Protein AF-A0A193FU73-F1 (afdb_monomer)

pLDDT: mean 73.77, std 26.65, range [26.25, 98.5]

InterPro domains:
  IPR000573 Aconitase A/isopropylmalate dehydratase small subunit, swivel domain [PF00694] (25-106)
  IPR004431 3-isopropylmalate dehydratase, small subunit [TIGR00171] (3-115)
  IPR015928 Aconitase/3-isopropylmalate dehydratase, swivel [G3DSA:3.20.19.10] (1-137)
  IPR033940 3-isopropylmalate dehydratase, swivel domain [cd01577] (4-116)
  IPR050075 3-isopropylmalate dehydratase small subunit [PTHR43345] (3-118)

Mean predicted aligned error: 16.35 Å

Nearest PDB structures (foldseek):
  3q3w-assembly1_A  TM=9.422E-01  e=1.759E-12  Campylobacter jejuni subsp. jejuni IA3902
  3h5j-assembly1_A  TM=9.168E-01  e=1.724E-11  Mycobacterium tuberculosis
  3h5e-assembly2_B  TM=9.475E-01  e=2.863E-11  Mycobacterium tuberculosis
  2hcu-assembly1_A  TM=9.161E-01  e=1.519E-11  Streptococcus mutans
  2pkp-assembly1_A  TM=8.277E-01  e=2.582E-09  Methanocaldococcus jannaschii DSM 2661

Sequence (289 aa):
MAVMPMADINTDAIIPSVWLRTATADMGKGLFGGYRYDADGRERPDFVLNREPYRHARILLADENFGCGSSREAAVWALAQFGIGCVLAPSFADIFYENAFRNGLVAAIIDRRAYQALRDAARERERGLAASGPVTTPAQAGVPQADGRQSTRRQSDDRQSDNRQSNDRNSNDRNSNDRNVNVRNVNDRQSDRPPAAGSPTGSPASNPACAHSAAPVCRVDLASATVTGPDGAVHPFSIPASRAQALMRGDDEIAMTLSHLPAIEAHYERLRTGSAWLYPAALQRSSAP

Solvent-accessible surface area (backbone atoms only — not comparable to full-atom values): 17983 Å² total; per-residue (Å²): 74,32,74,45,93,49,60,63,40,23,24,54,55,38,33,38,68,80,56,68,76,43,98,83,51,63,41,34,74,30,36,30,33,80,62,37,32,51,96,87,66,48,73,33,72,84,30,59,62,65,27,87,68,33,56,71,29,40,33,38,40,42,25,42,39,32,39,22,80,63,91,50,63,63,32,45,50,10,39,46,61,52,42,32,48,32,40,38,20,58,34,60,23,70,66,41,50,52,42,22,53,60,70,65,30,42,68,36,34,26,53,70,67,49,50,51,52,46,53,51,37,39,53,52,45,54,50,56,55,64,73,62,57,80,84,74,74,80,76,79,86,75,81,89,80,88,82,88,82,89,85,88,81,84,90,83,89,87,85,89,81,90,82,80,88,79,90,87,82,90,80,90,87,80,90,84,78,89,77,93,78,92,78,81,90,82,89,84,83,81,87,88,84,85,84,90,79,82,90,79,94,71,82,88,72,82,75,79,78,84,77,66,85,84,50,40,58,59,48,80,39,65,90,78,32,32,36,31,32,59,78,67,52,76,36,68,38,51,65,60,67,70,55,39,52,32,56,74,73,66,51,40,67,63,53,56,52,58,71,42,44,70,60,51,51,53,48,51,51,53,45,51,73,76,37,50,87,80,58,49,77,90,74,57,77,81,86,72,134

Foldseek 3Di:
DFEDEDEPCELCQQAPCVQVPDPPRQLLLRGSQVQQADPVRHGDDPDRCNDPPNLQDQEYEYEYAHHDDDQDLSSLVNCVSSRHQEYEYQYYDPSVCVSCLQVLRHDWHFHPVVSVVQVVLQVVLLVVLVVCPDPPDPPDDDDDDDDDDDDDDDDDDDDDDDDDDDDDDDDDDDDDDDDDDDDDDDDDDDDDDDDDDDDDDDDDDDDDPPCPVRGFDKDQDLVQQWIQHSVRDIGHTDDPNVSSVCSVVVPHPVNVVVVCVVVVVVVVVVCCVVPVVVPPPVPDDPPDD

Radius of gyration: 29.59 Å; Cα contacts (8 Å, |Δi|>4): 336; chains: 1; bounding box: 71×62×103 Å

Organism: NCBI:txid463025

Structure (mmCIF, N/CA/C/O backbone):
data_AF-A0A193FU73-F1
#
_entry.id   AF-A0A193FU73-F1
#
loop_
_atom_site.group_PDB
_atom_site.id
_atom_site.type_symbol
_atom_site.label_atom_id
_atom_site.label_alt_id
_atom_site.label_comp_id
_atom_site.label_asym_id
_atom_site.label_entity_id
_atom_site.label_seq_id
_atom_site.pdbx_PDB_ins_code
_atom_site.Cartn_x
_atom_site.Cartn_y
_atom_site.Cartn_z
_atom_site.occupancy
_atom_site.B_iso_or_equiv
_atom_site.auth_seq_id
_atom_site.auth_comp_id
_atom_site.auth_asym_id
_atom_site.auth_atom_id
_atom_site.pdbx_PDB_model_num
ATOM 1 N N . MET A 1 1 ? -0.794 -7.549 -11.028 1.00 91.50 1 MET A N 1
ATOM 2 C CA . MET A 1 1 ? 0.023 -7.146 -9.860 1.00 91.50 1 MET A CA 1
ATOM 3 C C . MET A 1 1 ? 1.344 -6.590 -10.360 1.00 91.50 1 MET A C 1
ATOM 5 O O . MET A 1 1 ? 1.921 -7.207 -11.243 1.00 91.50 1 MET A O 1
ATOM 9 N N . ALA A 1 2 ? 1.793 -5.440 -9.859 1.00 94.12 2 ALA A N 1
ATOM 10 C CA . ALA A 1 2 ? 3.116 -4.890 -10.162 1.00 94.12 2 ALA A CA 1
ATOM 11 C C . ALA A 1 2 ? 4.099 -5.281 -9.053 1.00 94.12 2 ALA A C 1
ATOM 13 O O . ALA A 1 2 ? 3.754 -5.194 -7.877 1.00 94.12 2 ALA A O 1
ATOM 14 N N . VAL A 1 3 ? 5.303 -5.719 -9.420 1.00 95.06 3 VAL A N 1
ATOM 15 C CA . VAL A 1 3 ? 6.339 -6.133 -8.464 1.00 95.06 3 VAL A CA 1
ATOM 16 C C . VAL A 1 3 ? 7.354 -5.012 -8.300 1.00 95.06 3 VAL A C 1
ATOM 18 O O . VAL A 1 3 ? 7.948 -4.569 -9.281 1.00 95.06 3 VAL A O 1
ATOM 21 N N . MET A 1 4 ? 7.582 -4.589 -7.061 1.00 94.12 4 MET A N 1
ATOM 22 C CA . MET A 1 4 ? 8.559 -3.571 -6.696 1.00 94.12 4 MET A CA 1
ATOM 23 C C . MET A 1 4 ? 9.495 -4.125 -5.608 1.00 94.12 4 MET A C 1
ATOM 25 O O . MET A 1 4 ? 9.251 -3.924 -4.420 1.00 94.12 4 MET A O 1
ATOM 29 N N . PRO A 1 5 ? 10.560 -4.852 -5.996 1.00 93.50 5 PRO A N 1
ATOM 30 C CA . PRO A 1 5 ? 11.403 -5.618 -5.080 1.00 93.50 5 PRO A CA 1
ATOM 31 C C . PRO A 1 5 ? 12.476 -4.728 -4.433 1.00 93.50 5 PRO A C 1
ATOM 33 O O . PRO A 1 5 ? 13.672 -4.980 -4.568 1.00 93.50 5 PRO A O 1
ATOM 36 N N . MET A 1 6 ? 12.042 -3.641 -3.802 1.00 94.62 6 MET A N 1
ATOM 37 C CA . MET A 1 6 ? 12.888 -2.695 -3.083 1.00 94.62 6 MET A CA 1
ATOM 38 C C . MET A 1 6 ? 12.421 -2.649 -1.631 1.00 94.62 6 MET A C 1
ATOM 40 O O . MET A 1 6 ? 11.246 -2.378 -1.378 1.00 94.62 6 MET A O 1
ATOM 44 N N . ALA A 1 7 ? 13.335 -2.939 -0.707 1.00 96.56 7 ALA A N 1
ATOM 45 C CA . ALA A 1 7 ? 13.103 -2.783 0.724 1.00 96.56 7 ALA A CA 1
ATOM 46 C C . ALA A 1 7 ? 13.260 -1.317 1.138 1.00 96.56 7 ALA A C 1
ATOM 48 O O . ALA A 1 7 ? 13.834 -0.514 0.396 1.00 96.56 7 ALA A O 1
ATOM 49 N N . ASP A 1 8 ? 12.742 -0.985 2.319 1.00 97.69 8 ASP A N 1
ATOM 50 C CA . ASP A 1 8 ? 12.920 0.321 2.961 1.00 97.69 8 ASP A CA 1
ATOM 51 C C . ASP A 1 8 ? 12.438 1.500 2.100 1.00 97.69 8 ASP A C 1
ATOM 53 O O . ASP A 1 8 ? 12.987 2.607 2.128 1.00 97.69 8 ASP A O 1
ATOM 57 N N . ILE A 1 9 ? 11.380 1.273 1.319 1.00 97.50 9 ILE A N 1
ATOM 58 C CA . ILE A 1 9 ? 10.734 2.335 0.555 1.00 97.50 9 ILE A CA 1
ATOM 59 C C . ILE A 1 9 ? 10.034 3.280 1.524 1.00 97.50 9 ILE A C 1
ATOM 61 O O . ILE A 1 9 ? 8.960 2.988 2.047 1.00 97.50 9 ILE A O 1
ATOM 65 N N . ASN A 1 10 ? 10.662 4.428 1.750 1.00 97.00 10 ASN A N 1
ATOM 66 C CA . ASN A 1 10 ? 10.159 5.441 2.660 1.00 97.00 10 ASN A CA 1
ATOM 67 C C . ASN A 1 10 ? 9.050 6.313 2.038 1.00 97.00 10 ASN A C 1
ATOM 69 O O . ASN A 1 10 ? 8.794 6.296 0.832 1.00 97.00 10 ASN A O 1
ATOM 73 N N . THR A 1 11 ? 8.377 7.111 2.863 1.00 96.19 11 THR A N 1
ATOM 74 C CA . THR A 1 11 ? 7.266 7.966 2.421 1.00 96.19 11 THR A CA 1
ATOM 75 C C . THR A 1 11 ? 7.672 9.071 1.440 1.00 96.19 11 THR A C 1
ATOM 77 O O . THR A 1 11 ? 6.856 9.452 0.600 1.00 96.19 11 THR A O 1
ATOM 80 N N . ASP A 1 12 ? 8.919 9.554 1.479 1.00 95.25 12 ASP A N 1
ATOM 81 C CA . ASP A 1 12 ? 9.469 10.484 0.479 1.00 95.25 12 ASP A CA 1
ATOM 82 C C . ASP A 1 12 ? 9.683 9.808 -0.886 1.00 95.25 12 ASP A C 1
ATOM 84 O O . ASP A 1 12 ? 9.453 10.425 -1.925 1.00 95.25 12 ASP A O 1
ATOM 88 N N . ALA A 1 13 ? 10.080 8.534 -0.895 1.00 96.50 13 ALA A N 1
ATOM 89 C CA . ALA A 1 13 ? 10.187 7.718 -2.097 1.00 96.50 13 ALA A CA 1
ATOM 90 C C . ALA A 1 13 ? 8.808 7.455 -2.717 1.00 96.50 13 ALA A C 1
ATOM 92 O O . ALA A 1 13 ? 8.676 7.519 -3.940 1.00 96.50 13 ALA A O 1
ATOM 93 N N . ILE A 1 14 ? 7.780 7.205 -1.894 1.00 97.12 14 ILE A N 1
ATOM 94 C CA . ILE A 1 14 ? 6.394 7.031 -2.361 1.00 97.12 14 ILE A CA 1
ATOM 95 C C . ILE A 1 14 ? 5.845 8.336 -2.940 1.00 97.12 14 ILE A C 1
ATOM 97 O O . ILE A 1 14 ? 5.285 8.322 -4.032 1.00 97.12 14 ILE A O 1
ATOM 101 N N . ILE A 1 15 ? 6.002 9.466 -2.250 1.00 96.25 15 ILE A N 1
ATOM 102 C CA . ILE A 1 15 ? 5.579 10.775 -2.759 1.00 96.25 15 ILE A CA 1
ATOM 103 C C . ILE A 1 15 ? 6.617 11.844 -2.393 1.00 96.25 15 ILE A C 1
ATOM 105 O O . ILE A 1 15 ? 6.675 12.292 -1.241 1.00 96.25 15 ILE A O 1
ATOM 109 N N . PRO A 1 16 ? 7.443 12.289 -3.358 1.00 93.31 16 PRO A N 1
ATOM 110 C CA . PRO A 1 16 ? 8.462 13.295 -3.090 1.00 93.31 16 PRO A CA 1
ATOM 111 C C . PRO A 1 16 ? 7.849 14.612 -2.613 1.00 93.31 16 PRO A C 1
ATOM 113 O O . PRO A 1 16 ? 6.838 15.069 -3.147 1.00 93.31 16 PRO A O 1
ATOM 116 N N . SER A 1 17 ? 8.506 15.278 -1.661 1.00 90.25 17 SER A N 1
ATOM 117 C CA . SER A 1 17 ? 8.014 16.520 -1.038 1.00 90.25 17 SER A CA 1
ATOM 118 C C . SER A 1 17 ? 7.718 17.651 -2.033 1.00 90.25 17 SER A C 1
ATOM 120 O O . SER A 1 17 ? 6.878 18.508 -1.764 1.00 90.25 17 SER A O 1
ATOM 122 N N . VAL A 1 18 ? 8.354 17.641 -3.212 1.00 87.56 18 VAL A N 1
ATOM 123 C CA . VAL A 1 18 ? 8.057 18.570 -4.316 1.00 87.56 18 VAL A CA 1
ATOM 124 C C . VAL A 1 18 ? 6.589 18.553 -4.732 1.00 87.56 18 VAL A C 1
ATOM 126 O O . VAL A 1 18 ? 6.037 19.616 -5.009 1.00 87.56 18 VAL A O 1
ATOM 129 N N . TRP A 1 19 ? 5.942 17.390 -4.691 1.00 87.19 19 TRP A N 1
ATOM 130 C CA . TRP A 1 19 ? 4.534 17.224 -5.048 1.00 87.19 19 TRP A CA 1
ATOM 131 C C . TRP A 1 19 ? 3.569 17.690 -3.955 1.00 87.19 19 TRP A C 1
ATOM 133 O O . TRP A 1 19 ? 2.378 17.807 -4.207 1.00 87.19 19 TRP A O 1
ATOM 143 N N . LEU A 1 20 ? 4.067 17.997 -2.756 1.00 87.62 20 LEU A N 1
ATOM 144 C CA . LEU A 1 20 ? 3.248 18.439 -1.622 1.00 87.62 20 LEU A CA 1
ATOM 145 C C . LEU A 1 20 ? 3.197 19.963 -1.480 1.00 87.62 20 LEU A C 1
ATOM 147 O O . LEU A 1 20 ? 2.517 20.483 -0.601 1.00 87.62 20 LEU A O 1
ATOM 151 N N . ARG A 1 21 ? 3.920 20.699 -2.331 1.00 87.19 21 ARG A N 1
ATOM 152 C CA . ARG A 1 21 ? 3.987 22.166 -2.261 1.00 87.19 21 ARG A CA 1
ATOM 153 C C . ARG A 1 21 ? 2.735 22.866 -2.780 1.00 87.19 21 ARG A C 1
ATOM 155 O O . ARG A 1 21 ? 2.574 24.061 -2.552 1.00 87.19 21 ARG A O 1
ATOM 162 N N . THR A 1 22 ? 1.863 22.159 -3.491 1.00 79.38 22 THR A N 1
ATOM 163 C CA . THR A 1 22 ? 0.672 22.748 -4.106 1.00 79.38 22 THR A CA 1
ATOM 164 C C . THR A 1 22 ? -0.534 21.862 -3.843 1.00 79.38 22 THR A C 1
ATOM 166 O O . THR A 1 22 ? -0.506 20.674 -4.142 1.00 79.38 22 THR A O 1
ATOM 169 N N . ALA A 1 23 ? -1.617 22.451 -3.333 1.00 74.75 23 ALA A N 1
ATOM 170 C CA . ALA A 1 23 ? -2.849 21.725 -3.014 1.00 74.75 23 ALA A CA 1
ATOM 171 C C . ALA A 1 23 ? -3.542 21.110 -4.247 1.00 74.75 23 ALA A C 1
ATOM 173 O O . ALA A 1 23 ? -4.343 20.194 -4.111 1.00 74.75 23 ALA A O 1
ATOM 174 N N . THR A 1 24 ? -3.233 21.603 -5.448 1.00 75.94 24 THR A N 1
ATOM 175 C CA . THR A 1 24 ? -3.791 21.125 -6.723 1.00 75.94 24 THR A CA 1
ATOM 176 C C . THR A 1 24 ? -2.890 20.114 -7.435 1.00 75.94 24 THR A C 1
ATOM 178 O O . THR A 1 24 ? -3.120 19.816 -8.606 1.00 75.94 24 THR A O 1
ATOM 181 N N . ALA A 1 25 ? -1.815 19.651 -6.793 1.00 79.69 25 ALA A N 1
ATOM 182 C CA . ALA A 1 25 ? -0.901 18.692 -7.397 1.00 79.69 25 ALA A CA 1
ATOM 183 C C . ALA A 1 25 ? -1.582 17.326 -7.588 1.00 79.69 25 ALA A C 1
ATOM 185 O O . ALA A 1 25 ? -2.253 16.815 -6.695 1.00 79.69 25 ALA A O 1
ATOM 186 N N . ASP A 1 26 ? -1.377 16.723 -8.758 1.00 87.81 26 ASP A N 1
ATOM 187 C CA . ASP A 1 26 ? -1.847 15.371 -9.070 1.00 87.81 26 ASP A CA 1
ATOM 188 C C . ASP A 1 26 ? -0.963 14.347 -8.340 1.00 87.81 26 ASP A C 1
ATOM 190 O O . ASP A 1 26 ? 0.176 14.084 -8.743 1.00 87.81 26 ASP A O 1
ATOM 194 N N . MET A 1 27 ? -1.464 13.790 -7.232 1.00 90.00 27 MET A N 1
ATOM 195 C CA . MET A 1 27 ? -0.678 12.877 -6.396 1.00 90.00 27 MET A CA 1
ATOM 196 C C . MET A 1 27 ? -0.478 11.522 -7.074 1.00 90.00 27 MET A C 1
ATOM 198 O O . MET A 1 27 ? 0.554 10.886 -6.865 1.00 90.00 27 MET A O 1
ATOM 202 N N . GLY A 1 28 ? -1.414 11.101 -7.929 1.00 90.38 28 GLY A N 1
ATOM 203 C CA . GLY A 1 28 ? -1.269 9.894 -8.743 1.00 90.38 28 GLY A CA 1
ATOM 204 C C . GLY A 1 28 ? -0.103 10.008 -9.731 1.00 90.38 28 GLY A C 1
ATOM 205 O O . GLY A 1 28 ? 0.690 9.073 -9.882 1.00 90.38 28 GLY A O 1
ATOM 206 N N . LYS A 1 29 ? 0.083 11.175 -10.360 1.00 91.75 29 LYS A N 1
ATOM 207 C CA . LYS A 1 29 ? 1.288 11.451 -11.164 1.00 91.75 29 LYS A CA 1
ATOM 208 C C . LYS A 1 29 ? 2.550 11.515 -10.317 1.00 91.75 29 LYS A C 1
ATOM 210 O O . LYS A 1 29 ? 3.583 11.036 -10.778 1.00 91.75 29 LYS 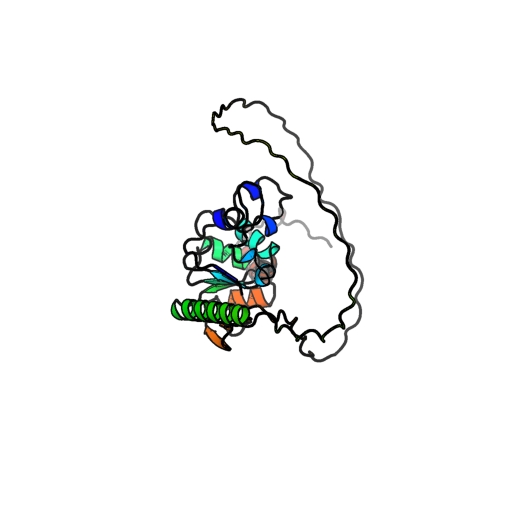A O 1
ATOM 215 N N . GLY A 1 30 ? 2.463 12.067 -9.108 1.00 93.25 30 GLY A N 1
ATOM 216 C CA . GLY A 1 30 ? 3.587 12.184 -8.179 1.00 93.25 30 GLY A CA 1
ATOM 217 C C . GLY A 1 30 ? 4.047 10.873 -7.533 1.00 93.25 30 GLY A C 1
ATOM 218 O O . GLY A 1 30 ? 5.185 10.815 -7.060 1.00 93.25 30 GLY A O 1
ATOM 219 N N . LEU A 1 31 ? 3.208 9.827 -7.530 1.00 96.88 31 LEU A N 1
ATOM 220 C CA . LEU A 1 31 ? 3.532 8.517 -6.959 1.00 96.88 31 LEU A CA 1
ATOM 221 C C . LEU A 1 31 ? 4.858 7.998 -7.522 1.00 96.88 31 LEU A C 1
ATOM 223 O O . LEU A 1 31 ? 4.973 7.854 -8.731 1.00 96.88 31 LEU A O 1
ATOM 227 N N . PHE A 1 32 ? 5.829 7.686 -6.667 1.00 97.19 32 PHE A N 1
ATOM 228 C CA . PHE A 1 32 ? 7.186 7.260 -7.019 1.00 97.19 32 PHE A CA 1
ATOM 229 C C . PHE A 1 32 ? 7.909 8.202 -7.988 1.00 97.19 32 PHE A C 1
ATOM 231 O O . PHE A 1 32 ? 8.709 7.749 -8.803 1.00 97.19 32 PHE A O 1
ATOM 238 N N . GLY A 1 33 ? 7.661 9.513 -7.912 1.00 95.25 33 GLY A N 1
ATOM 239 C CA . GLY A 1 33 ? 8.171 10.481 -8.887 1.00 95.25 33 GLY A CA 1
ATOM 240 C C . GLY A 1 33 ? 9.684 10.402 -9.140 1.00 95.25 33 GLY A C 1
ATOM 241 O O . GLY A 1 33 ? 10.109 10.480 -10.288 1.00 95.25 33 GLY A O 1
ATOM 242 N N . GLY A 1 34 ? 10.491 10.156 -8.101 1.00 94.50 34 GLY A N 1
ATOM 243 C CA . GLY A 1 34 ? 11.947 9.994 -8.240 1.00 94.50 34 GLY A CA 1
ATOM 244 C C . GLY A 1 34 ? 12.385 8.735 -9.004 1.00 94.50 34 GLY A C 1
ATOM 245 O O . GLY A 1 34 ? 13.467 8.721 -9.584 1.00 94.50 34 GLY A O 1
ATOM 246 N N . TYR A 1 35 ? 11.544 7.697 -9.036 1.00 95.38 35 TYR A N 1
ATOM 247 C CA . TYR A 1 35 ? 11.776 6.473 -9.810 1.00 95.38 35 TYR A CA 1
ATOM 248 C C . TYR A 1 35 ? 11.067 6.485 -11.162 1.00 95.38 35 TYR A C 1
ATOM 250 O O . TYR A 1 35 ? 11.508 5.817 -12.092 1.00 95.38 35 TYR A O 1
ATOM 258 N N . ARG A 1 36 ? 9.958 7.220 -11.281 1.00 95.88 36 ARG A N 1
ATOM 259 C CA . ARG A 1 36 ? 9.154 7.263 -12.500 1.00 95.88 36 ARG A CA 1
ATOM 260 C C . ARG A 1 36 ? 9.659 8.253 -13.517 1.00 95.88 36 ARG A C 1
ATOM 262 O O . ARG A 1 36 ? 9.454 7.981 -14.690 1.00 95.88 36 ARG A O 1
ATOM 269 N N . TYR A 1 37 ? 10.273 9.358 -13.109 1.00 95.88 37 TYR A N 1
ATOM 270 C CA . TYR A 1 37 ? 10.682 10.406 -14.039 1.00 95.88 37 TYR A CA 1
ATOM 271 C C . TYR A 1 37 ? 12.195 10.642 -14.009 1.00 95.88 37 TYR A C 1
ATOM 273 O O . TYR A 1 37 ? 12.885 10.357 -13.026 1.00 95.88 37 TYR A O 1
ATOM 281 N N . ASP A 1 38 ? 12.738 11.111 -15.125 1.00 94.81 38 ASP A N 1
ATOM 282 C CA . ASP A 1 38 ? 14.088 11.662 -15.200 1.00 94.81 38 ASP A CA 1
ATOM 283 C C . ASP A 1 38 ? 14.104 13.165 -14.852 1.00 94.81 38 ASP A C 1
ATOM 285 O O . ASP A 1 38 ? 13.092 13.745 -14.453 1.00 94.81 38 ASP A O 1
ATOM 289 N N . ALA A 1 39 ? 15.275 13.797 -14.962 1.00 91.94 39 ALA A N 1
ATOM 290 C CA . ALA A 1 39 ? 15.438 15.222 -14.670 1.00 91.94 39 ALA A CA 1
ATOM 291 C C . ALA A 1 39 ? 14.671 16.135 -15.647 1.00 91.94 39 ALA A C 1
ATOM 293 O O . ALA A 1 39 ? 14.328 17.256 -15.278 1.00 91.94 39 ALA A O 1
ATOM 294 N N . ASP A 1 40 ? 14.369 15.642 -16.852 1.00 93.12 40 ASP A N 1
ATOM 295 C CA . ASP A 1 40 ? 13.590 16.351 -17.870 1.00 93.12 40 ASP A CA 1
ATOM 296 C C . ASP A 1 40 ? 12.075 16.124 -17.701 1.00 93.12 40 ASP A C 1
ATOM 298 O O . ASP A 1 40 ? 11.270 16.657 -18.467 1.00 93.12 40 ASP A O 1
ATOM 302 N N . GLY A 1 41 ? 11.665 15.319 -16.713 1.00 91.50 41 GLY A N 1
ATOM 303 C CA . GLY A 1 41 ? 10.271 14.962 -16.465 1.00 91.50 41 GLY A CA 1
ATOM 304 C C . GLY A 1 41 ? 9.725 13.871 -17.391 1.00 91.50 41 GLY A C 1
ATOM 305 O O . GLY A 1 41 ? 8.513 13.650 -17.410 1.00 91.50 41 GLY A O 1
ATOM 306 N N . ARG A 1 42 ? 10.575 13.172 -18.155 1.00 95.31 42 ARG A N 1
ATOM 307 C CA . ARG A 1 42 ? 10.151 12.037 -18.989 1.00 95.31 42 ARG A CA 1
ATOM 308 C C . ARG A 1 42 ? 10.068 10.766 -18.163 1.00 95.31 42 ARG A C 1
ATOM 310 O O . ARG A 1 42 ? 10.854 10.552 -17.244 1.00 95.31 42 ARG A O 1
ATOM 317 N N . GLU A 1 43 ? 9.119 9.902 -18.507 1.00 96.31 43 GLU A N 1
ATOM 318 C CA . GLU A 1 43 ? 8.953 8.631 -17.813 1.00 96.31 43 GLU A CA 1
ATOM 319 C C . GLU A 1 43 ? 10.103 7.662 -18.108 1.00 96.31 43 GLU A C 1
ATOM 321 O O . GLU A 1 43 ? 10.452 7.401 -19.259 1.00 96.31 43 GLU A O 1
ATOM 326 N N . ARG A 1 44 ? 10.647 7.078 -17.044 1.00 96.19 44 ARG A N 1
ATOM 327 C CA . ARG A 1 44 ? 11.654 6.023 -17.084 1.00 96.19 44 ARG A CA 1
ATOM 328 C C . ARG A 1 44 ? 11.007 4.695 -17.502 1.00 96.19 44 ARG A C 1
ATOM 330 O O . ARG A 1 44 ? 10.152 4.197 -16.762 1.00 96.19 44 ARG A O 1
ATOM 337 N N . PRO A 1 45 ? 11.349 4.117 -18.668 1.00 93.75 45 PRO A N 1
ATOM 338 C CA . PRO A 1 45 ? 10.654 2.947 -19.215 1.00 93.75 45 PRO A CA 1
ATOM 339 C C . PRO A 1 45 ? 10.958 1.642 -18.463 1.00 93.75 45 PRO A C 1
ATOM 341 O O . PRO A 1 45 ? 10.231 0.664 -18.602 1.00 93.75 45 PRO A O 1
ATOM 344 N N . ASP A 1 46 ? 12.028 1.615 -17.676 1.00 91.50 46 ASP A N 1
ATOM 345 C CA . ASP A 1 46 ? 12.454 0.503 -16.828 1.00 91.50 46 ASP A CA 1
ATOM 346 C C . ASP A 1 46 ? 11.647 0.405 -15.526 1.00 91.50 46 ASP A C 1
ATOM 348 O O . ASP A 1 46 ? 11.528 -0.683 -14.954 1.00 91.50 46 ASP A O 1
ATOM 352 N N . PHE A 1 47 ? 11.032 1.503 -15.073 1.00 95.44 47 PHE A N 1
ATOM 353 C CA . PHE A 1 47 ? 10.222 1.478 -13.862 1.00 95.44 47 PHE A CA 1
ATOM 354 C C . PHE A 1 47 ? 8.900 0.736 -14.080 1.00 95.44 47 PHE A C 1
ATOM 356 O O . PHE A 1 47 ? 8.146 1.024 -15.011 1.00 95.44 47 PHE A O 1
ATOM 363 N N . VAL A 1 48 ? 8.583 -0.198 -13.178 1.00 94.31 48 VAL A N 1
ATOM 364 C CA . VAL A 1 48 ? 7.464 -1.139 -13.341 1.00 94.31 48 VAL A CA 1
ATOM 365 C C . VAL A 1 48 ? 6.127 -0.445 -13.611 1.00 94.31 48 VAL A C 1
ATOM 367 O O . VAL A 1 48 ? 5.426 -0.848 -14.529 1.00 94.31 48 VAL A O 1
ATOM 370 N N . LEU A 1 49 ? 5.790 0.633 -12.895 1.00 95.31 49 LEU A N 1
ATOM 371 C CA . LEU A 1 49 ? 4.503 1.325 -13.067 1.00 95.31 49 LEU A CA 1
ATOM 372 C C . LEU A 1 49 ? 4.431 2.214 -14.317 1.00 95.31 49 LEU A C 1
ATOM 374 O O . LEU A 1 49 ? 3.360 2.726 -14.622 1.00 95.31 49 LEU A O 1
ATOM 378 N N . ASN A 1 50 ? 5.532 2.380 -15.055 1.00 95.81 50 ASN A N 1
ATOM 379 C CA . ASN A 1 50 ? 5.556 3.072 -16.346 1.00 95.81 50 ASN A CA 1
ATOM 380 C C . ASN A 1 50 ? 5.426 2.097 -17.531 1.00 95.81 50 ASN A C 1
ATOM 382 O O . ASN A 1 50 ? 5.510 2.491 -18.696 1.00 95.81 50 ASN A O 1
ATOM 386 N N . ARG A 1 51 ? 5.233 0.806 -17.274 1.00 92.38 51 ARG A N 1
ATOM 387 C CA . ARG A 1 51 ? 5.136 -0.216 -18.316 1.00 92.38 51 ARG A CA 1
ATOM 388 C C . ARG A 1 51 ? 3.701 -0.703 -18.415 1.00 92.38 51 ARG A C 1
ATOM 390 O O . ARG A 1 51 ? 3.076 -0.977 -17.396 1.00 92.38 51 ARG A O 1
ATOM 397 N N . GLU A 1 52 ? 3.172 -0.849 -19.624 1.00 89.81 52 GLU A N 1
ATOM 398 C CA . GLU A 1 52 ? 1.922 -1.593 -19.804 1.00 89.81 52 GLU A CA 1
ATOM 399 C C . GLU A 1 52 ? 2.165 -3.089 -19.540 1.00 89.81 52 GLU A C 1
ATOM 401 O O . GLU A 1 52 ? 3.224 -3.600 -19.920 1.00 89.81 52 GLU A O 1
ATOM 406 N N . PRO A 1 53 ? 1.237 -3.817 -18.886 1.00 89.44 53 PRO A N 1
ATOM 407 C CA . PRO A 1 53 ? -0.072 -3.388 -18.360 1.00 89.44 53 PRO A CA 1
ATOM 408 C C . PRO A 1 53 ? -0.043 -2.828 -16.918 1.00 89.44 53 PRO A C 1
ATOM 410 O O . PRO A 1 53 ? -1.080 -2.580 -16.302 1.00 89.44 53 PRO A O 1
ATOM 413 N N . TYR A 1 54 ? 1.140 -2.689 -16.317 1.00 92.25 54 TYR A N 1
ATOM 414 C CA . TYR A 1 54 ? 1.328 -2.327 -14.907 1.00 92.25 54 TYR A CA 1
ATOM 415 C C . TYR A 1 54 ? 0.996 -0.865 -14.578 1.00 92.25 54 TYR A C 1
ATOM 417 O O . TYR A 1 54 ? 0.799 -0.546 -13.405 1.00 92.25 54 TYR A O 1
ATOM 425 N N . ARG A 1 55 ? 0.845 -0.003 -15.589 1.00 92.62 55 ARG A N 1
ATOM 426 C CA . ARG A 1 55 ? 0.268 1.347 -15.454 1.00 92.62 55 ARG A CA 1
ATOM 427 C C . ARG A 1 55 ? -1.129 1.346 -14.842 1.00 92.62 55 ARG A C 1
ATOM 429 O O . ARG A 1 55 ? -1.533 2.324 -14.225 1.00 92.62 55 ARG A O 1
ATOM 436 N N . HIS A 1 56 ? -1.843 0.233 -14.974 1.00 91.69 56 HIS A N 1
ATOM 437 C CA . HIS A 1 56 ? -3.177 0.030 -14.417 1.00 91.69 56 HIS A CA 1
ATOM 438 C C . HIS A 1 56 ? -3.177 -0.947 -13.236 1.00 91.69 56 HIS A C 1
ATOM 440 O O . HIS A 1 56 ? -4.206 -1.542 -12.902 1.00 91.69 56 HIS A O 1
ATOM 446 N N . ALA A 1 57 ? -2.019 -1.165 -12.605 1.00 93.19 57 ALA A N 1
ATOM 447 C CA . ALA A 1 57 ? -1.922 -2.061 -11.467 1.00 93.19 57 ALA A CA 1
ATOM 448 C C . ALA A 1 57 ? -2.838 -1.593 -10.325 1.00 93.19 57 ALA A C 1
ATOM 450 O O . ALA A 1 57 ? -2.831 -0.434 -9.929 1.00 93.19 57 ALA A O 1
ATOM 451 N N . ARG A 1 58 ? -3.610 -2.537 -9.774 1.00 95.25 58 ARG A N 1
ATOM 452 C CA . ARG A 1 58 ? -4.406 -2.356 -8.547 1.00 95.25 58 ARG A CA 1
ATOM 453 C C . ARG A 1 58 ? -3.725 -2.929 -7.303 1.00 95.25 58 ARG A C 1
ATOM 455 O O . ARG A 1 58 ? -4.114 -2.603 -6.187 1.00 95.25 58 ARG A O 1
ATOM 462 N N . ILE A 1 59 ? -2.734 -3.797 -7.509 1.00 96.44 59 ILE A N 1
ATOM 463 C CA . ILE A 1 59 ? -2.009 -4.520 -6.462 1.00 96.44 59 ILE A CA 1
ATOM 464 C C . ILE A 1 59 ? -0.515 -4.287 -6.668 1.00 96.44 59 ILE A C 1
ATOM 466 O O . ILE A 1 59 ? -0.000 -4.587 -7.755 1.00 96.44 59 ILE A O 1
ATOM 470 N N . LEU A 1 60 ? 0.154 -3.805 -5.625 1.00 97.19 60 LEU A N 1
ATOM 471 C CA . LEU A 1 60 ? 1.602 -3.652 -5.543 1.00 97.19 60 LEU A CA 1
ATOM 472 C C . LEU A 1 60 ? 2.180 -4.743 -4.635 1.00 97.19 60 LEU A C 1
ATOM 474 O O . LEU A 1 60 ? 1.727 -4.902 -3.508 1.00 97.19 60 LEU A O 1
ATOM 478 N N . LEU A 1 61 ? 3.178 -5.477 -5.114 1.00 97.56 61 LEU A N 1
ATOM 479 C CA . LEU A 1 61 ? 3.987 -6.379 -4.296 1.00 97.56 61 LEU A CA 1
ATOM 480 C C . LEU A 1 61 ? 5.300 -5.666 -3.959 1.00 97.56 61 LEU A C 1
ATOM 482 O O . LEU A 1 61 ? 6.143 -5.512 -4.843 1.00 97.56 61 LEU A O 1
ATOM 486 N N . ALA A 1 62 ? 5.442 -5.208 -2.719 1.00 97.56 62 ALA A N 1
ATOM 487 C CA . ALA A 1 62 ? 6.619 -4.512 -2.207 1.00 97.56 62 ALA A CA 1
ATOM 488 C C . ALA A 1 62 ? 7.444 -5.417 -1.275 1.00 97.56 62 ALA A C 1
ATOM 490 O O . ALA A 1 62 ? 6.968 -6.467 -0.842 1.00 97.56 62 ALA A O 1
ATOM 491 N N . ASP A 1 63 ? 8.687 -5.025 -0.990 1.00 97.44 63 ASP A N 1
ATOM 492 C CA . ASP A 1 63 ? 9.551 -5.735 -0.039 1.00 97.44 63 ASP A CA 1
ATOM 493 C C . ASP A 1 63 ? 9.390 -5.174 1.391 1.00 97.44 63 ASP A C 1
ATOM 495 O O . ASP A 1 63 ? 8.492 -4.378 1.673 1.00 97.44 63 ASP A O 1
ATOM 499 N N . GLU A 1 64 ? 10.234 -5.643 2.305 1.00 97.44 64 GLU A N 1
ATOM 500 C CA . GLU A 1 64 ? 10.216 -5.307 3.732 1.00 97.44 64 GLU A CA 1
ATOM 501 C C . GLU A 1 64 ? 10.276 -3.795 4.030 1.00 97.44 64 GLU A C 1
ATOM 503 O O . GLU A 1 64 ? 10.888 -3.008 3.304 1.00 97.44 64 GLU A O 1
ATOM 508 N N . ASN A 1 65 ? 9.662 -3.411 5.155 1.00 97.50 65 ASN A N 1
ATOM 509 C CA . ASN A 1 65 ? 9.656 -2.062 5.725 1.00 97.50 65 ASN A CA 1
ATOM 510 C C . ASN A 1 65 ? 9.067 -0.990 4.788 1.00 97.50 65 ASN A C 1
ATOM 512 O O . ASN A 1 65 ? 9.568 0.133 4.682 1.00 97.50 65 ASN A O 1
ATOM 516 N N . PHE A 1 66 ? 7.984 -1.334 4.089 1.00 98.38 66 PHE A N 1
ATOM 517 C CA . PHE A 1 66 ? 7.323 -0.416 3.169 1.00 98.38 66 PHE A CA 1
ATOM 518 C C . PHE A 1 66 ? 6.618 0.735 3.905 1.00 98.38 66 PHE A C 1
ATOM 520 O O . PHE A 1 66 ? 5.913 0.533 4.899 1.00 98.38 66 PHE A O 1
ATOM 527 N N . GLY A 1 67 ? 6.769 1.952 3.383 1.00 97.44 67 GLY A N 1
ATOM 528 C CA . GLY A 1 67 ? 6.177 3.165 3.942 1.00 97.44 67 GLY A CA 1
ATOM 529 C C . GLY A 1 67 ? 6.920 3.720 5.156 1.00 97.44 67 GLY A C 1
ATOM 530 O O . GLY A 1 67 ? 6.326 4.449 5.947 1.00 97.44 67 GLY A O 1
ATOM 531 N N . CYS A 1 68 ? 8.197 3.380 5.335 1.00 97.31 68 CYS A N 1
ATOM 532 C CA . CYS A 1 68 ? 8.993 3.856 6.463 1.00 97.31 68 CYS A CA 1
ATOM 533 C C . CYS A 1 68 ? 9.315 5.360 6.402 1.00 97.31 68 CYS A C 1
ATOM 535 O O . CYS A 1 68 ? 9.020 6.061 5.433 1.00 97.31 68 CYS A O 1
ATOM 537 N N . GLY A 1 69 ? 9.918 5.885 7.467 1.00 93.06 69 GLY A N 1
ATOM 538 C CA . GLY A 1 69 ? 10.276 7.299 7.569 1.00 93.06 69 GLY A CA 1
ATOM 539 C C . GLY A 1 69 ? 9.151 8.172 8.126 1.00 93.06 69 GLY A C 1
ATOM 540 O O . GLY A 1 69 ? 8.450 7.786 9.059 1.00 93.06 69 GLY A O 1
ATOM 541 N N . SER A 1 70 ? 9.036 9.398 7.611 1.00 89.50 70 SER A N 1
ATOM 542 C CA . SER A 1 70 ? 8.139 10.413 8.178 1.00 89.50 70 SER A CA 1
ATOM 543 C C . SER A 1 70 ? 6.658 10.063 8.008 1.00 89.50 70 SER A C 1
ATOM 545 O O . SER A 1 70 ? 6.265 9.486 6.991 1.00 89.50 70 SER A O 1
ATOM 547 N N . SER A 1 71 ? 5.830 10.464 8.981 1.00 88.94 71 SER A N 1
ATOM 548 C CA . SER A 1 71 ? 4.372 10.359 8.862 1.00 88.94 71 SER A CA 1
ATOM 549 C C . SER A 1 71 ? 3.892 11.195 7.684 1.00 88.94 71 SER A C 1
ATOM 551 O O . SER A 1 71 ? 4.024 12.421 7.683 1.00 88.94 71 SER A O 1
ATOM 553 N N . ARG A 1 72 ? 3.363 10.527 6.658 1.00 91.81 72 ARG A N 1
ATOM 554 C CA . ARG A 1 72 ? 2.915 11.191 5.439 1.00 91.81 72 ARG A CA 1
ATOM 555 C C . ARG A 1 72 ? 1.717 10.470 4.847 1.00 91.81 72 ARG A C 1
ATOM 557 O O . ARG A 1 72 ? 1.852 9.555 4.041 1.00 91.81 72 ARG A O 1
ATOM 564 N N . GLU A 1 73 ? 0.532 10.909 5.240 1.00 93.38 73 GLU A N 1
ATOM 565 C CA . GLU A 1 73 ? -0.733 10.366 4.736 1.00 93.38 73 GLU A CA 1
ATOM 566 C C . GLU A 1 73 ? -0.867 10.523 3.211 1.00 93.38 73 GLU A C 1
ATOM 568 O O . GLU A 1 73 ? -1.347 9.625 2.523 1.00 93.38 73 GLU A O 1
ATOM 573 N N . ALA A 1 74 ? -0.280 11.593 2.661 1.00 94.81 74 ALA A N 1
ATOM 574 C CA . ALA A 1 74 ? -0.160 11.818 1.224 1.00 94.81 74 ALA A CA 1
ATOM 575 C C . ALA A 1 74 ? 0.472 10.647 0.448 1.00 94.81 74 ALA A C 1
ATOM 577 O O . ALA A 1 74 ? 0.199 10.494 -0.741 1.00 94.81 74 ALA A O 1
ATOM 578 N N . ALA A 1 75 ? 1.303 9.812 1.086 1.00 96.50 75 ALA A N 1
ATOM 579 C CA . ALA A 1 75 ? 1.857 8.616 0.451 1.00 96.50 75 ALA A CA 1
ATOM 580 C C . ALA A 1 75 ? 0.755 7.599 0.112 1.00 96.50 75 ALA A C 1
ATOM 582 O O . ALA A 1 75 ? 0.768 6.992 -0.959 1.00 96.50 75 ALA A O 1
ATOM 583 N N . VAL A 1 76 ? -0.233 7.454 0.998 1.00 96.62 76 VAL A N 1
ATOM 584 C CA . VAL A 1 76 ? -1.401 6.594 0.786 1.00 96.62 76 VAL A CA 1
ATOM 585 C C . VAL A 1 76 ? -2.327 7.203 -0.264 1.00 96.62 76 VAL A C 1
ATOM 587 O O . VAL A 1 76 ? -2.779 6.493 -1.160 1.00 96.62 76 VAL A O 1
ATOM 590 N N . TRP A 1 77 ? -2.540 8.522 -0.231 1.00 95.19 77 TRP A N 1
ATOM 591 C CA . TRP A 1 77 ? -3.332 9.217 -1.252 1.00 95.19 77 TRP A CA 1
ATOM 592 C C . TRP A 1 77 ? -2.729 9.080 -2.650 1.00 95.19 77 TRP A C 1
ATOM 594 O O . TRP A 1 77 ? -3.465 8.845 -3.602 1.00 95.19 77 TRP A O 1
ATOM 604 N N . ALA A 1 78 ? -1.402 9.165 -2.785 1.00 96.75 78 ALA A N 1
ATOM 605 C CA . ALA A 1 78 ? -0.716 8.964 -4.059 1.00 96.75 78 ALA A CA 1
ATOM 606 C C . ALA A 1 78 ? -0.939 7.546 -4.615 1.00 96.75 78 ALA A C 1
ATOM 608 O O . ALA A 1 78 ? -1.233 7.387 -5.801 1.00 96.75 78 ALA A O 1
ATOM 609 N N . LEU A 1 79 ? -0.859 6.520 -3.757 1.00 97.62 79 LEU A N 1
ATOM 610 C CA . LEU A 1 79 ? -1.162 5.132 -4.126 1.00 97.62 79 LEU A CA 1
ATOM 611 C C . LEU A 1 79 ? -2.622 4.985 -4.579 1.00 97.62 79 LEU A C 1
ATOM 613 O O . LEU A 1 79 ? -2.875 4.446 -5.658 1.00 97.62 79 LEU A O 1
ATOM 617 N N . ALA A 1 80 ? -3.564 5.513 -3.796 1.00 95.31 80 ALA A N 1
ATOM 618 C CA . ALA A 1 80 ? -4.992 5.442 -4.087 1.00 95.31 80 ALA A CA 1
ATOM 619 C C . ALA A 1 80 ? -5.370 6.199 -5.374 1.00 95.31 80 ALA A C 1
ATOM 621 O O . ALA A 1 80 ? -6.080 5.652 -6.216 1.00 95.31 80 ALA A O 1
ATOM 622 N N . GLN A 1 81 ? -4.852 7.418 -5.577 1.00 95.12 81 GLN A N 1
ATOM 623 C CA . GLN A 1 81 ? -5.102 8.228 -6.778 1.00 95.12 81 GLN A CA 1
ATOM 624 C C . GLN A 1 81 ? -4.486 7.618 -8.039 1.00 95.12 81 GLN A C 1
ATOM 626 O O . GLN A 1 81 ? -5.098 7.683 -9.103 1.00 95.12 81 GLN A O 1
ATOM 631 N N . PHE A 1 82 ? -3.308 6.991 -7.940 1.00 96.50 82 PHE A N 1
ATOM 632 C CA . PHE A 1 82 ? -2.765 6.195 -9.046 1.00 96.50 82 PHE A CA 1
ATOM 633 C C . PHE A 1 82 ? -3.664 4.992 -9.362 1.00 96.50 82 PHE A C 1
ATOM 635 O O . PHE A 1 82 ? -3.770 4.562 -10.509 1.00 96.50 82 PHE A O 1
ATOM 642 N N . GLY A 1 83 ? -4.339 4.463 -8.340 1.00 95.50 83 GLY A N 1
ATOM 643 C CA . GLY A 1 83 ? -5.301 3.384 -8.470 1.00 95.50 83 GLY A CA 1
ATOM 644 C C . GLY A 1 83 ? -4.907 2.087 -7.771 1.00 95.50 83 GLY A C 1
ATOM 645 O O . GLY A 1 83 ? -5.582 1.080 -7.989 1.00 95.50 83 GLY A O 1
ATOM 646 N N . ILE A 1 84 ? -3.851 2.084 -6.959 1.00 97.31 84 ILE A N 1
ATOM 647 C CA . ILE A 1 84 ? -3.478 0.947 -6.117 1.00 97.31 84 ILE A CA 1
ATOM 648 C C . ILE A 1 84 ? -4.474 0.857 -4.959 1.00 97.31 84 ILE A C 1
ATOM 650 O O . ILE A 1 84 ? -4.610 1.792 -4.180 1.00 97.31 84 ILE A O 1
ATOM 654 N N . GLY A 1 85 ? -5.158 -0.282 -4.847 1.00 95.75 85 GLY A N 1
ATOM 655 C CA . GLY A 1 85 ? -6.072 -0.583 -3.739 1.00 95.75 85 GLY A CA 1
ATOM 656 C C . GLY A 1 85 ? -5.483 -1.553 -2.715 1.00 95.75 85 GLY A C 1
ATOM 657 O O . GLY A 1 85 ? -6.011 -1.684 -1.614 1.00 95.75 85 GLY A O 1
ATOM 658 N N . CYS A 1 86 ? -4.386 -2.235 -3.054 1.00 97.50 86 CYS A N 1
ATOM 659 C CA . CYS A 1 86 ? -3.729 -3.177 -2.159 1.00 97.50 86 CYS A CA 1
ATOM 660 C C . CYS A 1 86 ? -2.207 -3.152 -2.319 1.00 97.50 86 CYS A C 1
ATOM 662 O O . CYS A 1 86 ? -1.688 -3.186 -3.438 1.00 97.50 86 CYS A O 1
ATOM 664 N N . VAL A 1 87 ? -1.501 -3.141 -1.191 1.00 98.19 87 VAL A N 1
ATOM 665 C CA . VAL A 1 87 ? -0.062 -3.380 -1.104 1.00 98.19 87 VAL A CA 1
ATOM 666 C C . VAL A 1 87 ? 0.161 -4.659 -0.304 1.00 98.19 87 VAL A C 1
ATOM 668 O O . VAL A 1 87 ? -0.325 -4.796 0.817 1.00 98.19 87 VAL A O 1
ATOM 671 N N . LEU A 1 88 ? 0.896 -5.593 -0.897 1.00 98.19 88 LEU A N 1
ATOM 672 C CA . LEU A 1 88 ? 1.372 -6.822 -0.274 1.00 98.19 88 LEU A CA 1
ATOM 673 C C . LEU A 1 88 ? 2.849 -6.636 0.056 1.00 98.19 88 LEU A C 1
ATOM 675 O O . LEU A 1 88 ? 3.624 -6.312 -0.844 1.00 98.19 88 LEU A O 1
ATOM 679 N N . ALA A 1 89 ? 3.240 -6.842 1.308 1.00 98.31 89 ALA A N 1
ATOM 680 C CA . ALA A 1 89 ? 4.638 -6.755 1.724 1.00 98.31 89 ALA A CA 1
ATOM 681 C C . ALA A 1 89 ? 4.907 -7.647 2.942 1.00 98.31 89 ALA A C 1
ATOM 683 O O . ALA A 1 89 ? 3.969 -7.955 3.683 1.00 98.31 89 ALA A O 1
ATOM 684 N N . PRO A 1 90 ? 6.166 -8.044 3.200 1.00 98.31 90 PRO A N 1
ATOM 685 C CA . PRO A 1 90 ? 6.489 -8.766 4.424 1.00 98.31 90 PRO A CA 1
ATOM 686 C C . PRO A 1 90 ? 6.379 -7.930 5.702 1.00 98.31 90 PRO A C 1
ATOM 688 O O . PRO A 1 90 ? 6.133 -8.476 6.775 1.00 98.31 90 PRO A O 1
ATOM 691 N N . SER A 1 91 ? 6.530 -6.609 5.603 1.00 98.38 91 SER A N 1
ATOM 692 C CA . SER A 1 91 ? 6.321 -5.688 6.720 1.00 98.38 91 SER A CA 1
ATOM 693 C C . SER A 1 91 ? 6.038 -4.266 6.233 1.00 98.38 91 SER A C 1
ATOM 695 O O . SER A 1 91 ? 6.436 -3.871 5.135 1.00 98.38 91 SER A O 1
ATOM 697 N N . PHE A 1 92 ? 5.358 -3.495 7.079 1.00 98.31 92 PHE A N 1
ATOM 698 C CA . PHE A 1 92 ? 5.053 -2.081 6.878 1.00 98.31 92 PHE A CA 1
ATOM 699 C C . PHE A 1 92 ? 5.546 -1.283 8.077 1.00 98.31 92 PHE A C 1
ATOM 701 O O . PHE A 1 92 ? 5.608 -1.812 9.185 1.00 98.31 92 PHE A O 1
ATOM 708 N N . ALA A 1 93 ? 5.829 -0.001 7.874 1.00 97.75 93 ALA A N 1
ATOM 709 C CA . ALA A 1 93 ? 5.992 0.910 8.996 1.00 97.75 93 ALA A CA 1
ATOM 710 C C . ALA A 1 93 ? 4.638 1.200 9.660 1.00 97.75 93 ALA A C 1
ATOM 712 O O . ALA A 1 93 ? 3.654 1.463 8.966 1.00 97.75 93 ALA A O 1
ATOM 713 N N . ASP A 1 94 ? 4.602 1.214 10.994 1.00 96.12 94 ASP A N 1
ATOM 714 C CA . ASP A 1 94 ? 3.367 1.306 11.788 1.00 96.12 94 ASP A CA 1
ATOM 715 C C . ASP A 1 94 ? 2.476 2.485 11.380 1.00 96.12 94 ASP A C 1
ATOM 717 O O . ASP A 1 94 ? 1.280 2.333 11.143 1.00 96.12 94 ASP A O 1
ATOM 721 N N . ILE A 1 95 ? 3.071 3.670 11.223 1.00 96.00 95 ILE A N 1
ATOM 722 C CA . ILE A 1 95 ? 2.333 4.884 10.857 1.00 96.00 95 ILE A CA 1
ATOM 723 C C . ILE A 1 95 ? 1.722 4.758 9.457 1.00 96.00 95 ILE A C 1
ATOM 725 O O . ILE A 1 95 ? 0.573 5.140 9.238 1.00 96.00 95 ILE A O 1
ATOM 729 N N . PHE A 1 96 ? 2.478 4.217 8.499 1.00 97.75 96 PHE A N 1
ATOM 730 C CA . PHE A 1 96 ? 1.957 3.981 7.157 1.00 97.75 96 PHE A CA 1
ATOM 7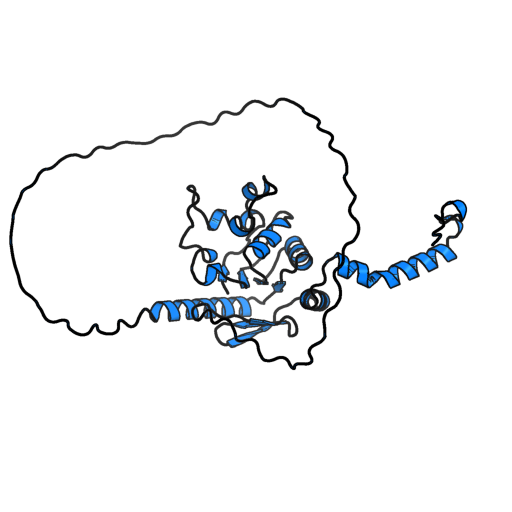31 C C . PHE A 1 96 ? 0.833 2.943 7.181 1.00 97.75 96 PHE A C 1
ATOM 733 O O . PHE A 1 96 ? -0.181 3.135 6.515 1.00 97.75 96 PHE A O 1
ATOM 740 N N . TYR A 1 97 ? 0.982 1.883 7.977 1.00 97.12 97 TYR A N 1
ATOM 741 C CA . TYR A 1 97 ? -0.019 0.832 8.138 1.00 97.12 97 TYR A CA 1
ATOM 742 C C . TYR A 1 97 ? -1.355 1.374 8.677 1.00 97.12 97 TYR A C 1
ATOM 744 O O . TYR A 1 97 ? -2.421 1.007 8.178 1.00 97.12 97 TYR A O 1
ATOM 752 N N . GLU A 1 98 ? -1.315 2.298 9.641 1.00 94.81 98 GLU A N 1
ATOM 753 C CA . GLU A 1 98 ? -2.514 2.986 10.137 1.00 94.81 98 GLU A CA 1
ATOM 754 C C . GLU A 1 98 ? -3.143 3.906 9.087 1.00 94.81 98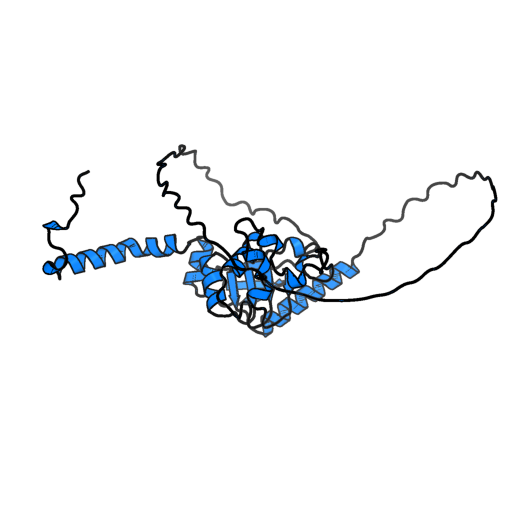 GLU A C 1
ATOM 756 O O . GLU A 1 98 ? -4.353 3.852 8.859 1.00 94.81 98 GLU A O 1
ATOM 761 N N . ASN A 1 99 ? -2.332 4.722 8.411 1.00 95.38 99 ASN A N 1
ATOM 762 C CA . ASN A 1 99 ? -2.823 5.628 7.372 1.00 95.38 99 ASN A CA 1
ATOM 763 C C . ASN A 1 99 ? -3.431 4.862 6.190 1.00 95.38 99 ASN A C 1
ATOM 765 O O . ASN A 1 99 ? -4.429 5.306 5.623 1.00 95.38 99 ASN A O 1
ATOM 769 N N . ALA A 1 100 ? -2.854 3.710 5.831 1.00 96.31 100 ALA A N 1
ATOM 770 C CA . ALA A 1 100 ? -3.378 2.829 4.795 1.00 96.31 100 ALA A CA 1
ATOM 771 C C . ALA A 1 100 ? -4.813 2.410 5.126 1.00 96.31 100 ALA A C 1
ATOM 773 O O . ALA A 1 100 ? -5.717 2.630 4.323 1.00 96.31 100 ALA A O 1
ATOM 774 N N . PHE A 1 101 ? -5.034 1.910 6.345 1.00 94.62 101 PHE A N 1
ATOM 775 C CA . PHE A 1 101 ? -6.359 1.510 6.805 1.00 94.62 101 PHE A CA 1
ATOM 776 C C . PHE A 1 101 ? -7.363 2.673 6.795 1.00 94.62 101 PHE A C 1
ATOM 778 O O . PHE A 1 101 ? -8.440 2.533 6.220 1.00 94.62 101 PHE A O 1
ATOM 785 N N . ARG A 1 102 ? -6.995 3.831 7.364 1.00 91.75 102 ARG A N 1
ATOM 786 C CA . ARG A 1 102 ? -7.870 5.020 7.439 1.00 91.75 102 ARG A CA 1
ATOM 787 C C . ARG A 1 102 ? -8.342 5.520 6.074 1.00 91.75 102 ARG A C 1
ATOM 789 O O . ARG A 1 102 ? -9.430 6.072 5.970 1.00 91.75 102 ARG A O 1
ATOM 796 N N . ASN A 1 103 ? -7.534 5.313 5.037 1.00 93.25 103 ASN A N 1
ATOM 797 C CA . ASN A 1 103 ? -7.810 5.772 3.676 1.00 93.25 103 ASN A CA 1
ATOM 798 C C . ASN A 1 103 ? -8.283 4.643 2.742 1.00 93.25 103 ASN A C 1
ATOM 800 O O . ASN A 1 103 ? -8.261 4.804 1.522 1.00 93.25 103 ASN A O 1
ATOM 804 N N . GLY A 1 104 ? -8.685 3.488 3.283 1.00 93.38 104 GLY A N 1
ATOM 805 C CA . GLY A 1 104 ? -9.250 2.392 2.491 1.00 93.38 104 GLY A CA 1
ATOM 806 C C . GLY A 1 104 ? -8.236 1.595 1.657 1.00 93.38 104 GLY A C 1
ATOM 807 O O . GLY A 1 104 ? -8.634 0.811 0.796 1.00 93.38 104 GLY A O 1
ATOM 808 N N . LEU A 1 105 ? -6.932 1.768 1.893 1.00 96.25 105 LEU A N 1
ATOM 809 C CA . LEU A 1 105 ? -5.876 0.990 1.246 1.00 96.25 105 LEU A CA 1
ATOM 810 C C . LEU A 1 105 ? -5.627 -0.309 2.025 1.00 96.25 105 LEU A C 1
ATOM 812 O O . LEU A 1 105 ? -5.327 -0.299 3.219 1.00 96.25 105 LEU A O 1
ATOM 816 N N . VAL A 1 106 ? -5.668 -1.448 1.332 1.00 97.44 106 VAL A N 1
ATOM 817 C CA . VAL A 1 106 ? -5.355 -2.748 1.936 1.00 97.44 106 VAL A CA 1
ATOM 818 C C . VAL A 1 106 ? -3.838 -2.909 2.072 1.00 97.44 106 VAL A C 1
ATOM 820 O O . VAL A 1 106 ? -3.162 -3.220 1.092 1.00 97.44 106 VAL A O 1
ATOM 823 N N . ALA A 1 107 ? -3.303 -2.754 3.282 1.00 97.75 107 ALA A N 1
ATOM 824 C CA . ALA A 1 107 ? -1.942 -3.171 3.624 1.00 97.75 107 ALA A CA 1
ATOM 825 C C . ALA A 1 107 ? -1.965 -4.615 4.160 1.00 97.75 107 ALA A C 1
ATOM 827 O O . ALA A 1 107 ? -2.360 -4.862 5.300 1.00 97.75 107 ALA A O 1
ATOM 828 N N . ALA A 1 108 ? -1.593 -5.578 3.318 1.00 97.69 108 ALA A N 1
ATOM 829 C CA . ALA A 1 108 ? -1.658 -7.006 3.620 1.00 97.69 108 ALA A CA 1
ATOM 830 C C . ALA A 1 108 ? -0.255 -7.571 3.889 1.00 97.69 108 ALA A C 1
ATOM 832 O O . ALA A 1 108 ? 0.620 -7.531 3.019 1.00 97.69 108 ALA A O 1
ATOM 833 N N . ILE A 1 109 ? -0.044 -8.096 5.100 1.00 98.50 109 ILE A N 1
ATOM 834 C CA . ILE A 1 109 ? 1.254 -8.628 5.533 1.00 98.50 109 ILE A CA 1
ATOM 835 C C . ILE A 1 109 ? 1.371 -10.090 5.105 1.00 98.50 109 ILE A C 1
ATOM 837 O O . ILE A 1 109 ? 0.572 -10.918 5.530 1.00 98.50 109 ILE A O 1
ATOM 841 N N . ILE A 1 110 ? 2.369 -10.429 4.297 1.00 98.12 110 ILE A N 1
ATOM 842 C CA . ILE A 1 110 ? 2.630 -11.806 3.843 1.00 98.12 110 ILE A CA 1
ATOM 843 C C . ILE A 1 110 ? 3.936 -12.331 4.429 1.00 98.12 110 ILE A C 1
ATOM 845 O O . ILE A 1 110 ? 4.860 -11.568 4.670 1.00 98.12 110 ILE A O 1
ATOM 849 N N . ASP A 1 111 ? 4.062 -13.638 4.647 1.00 97.94 111 ASP A N 1
ATOM 850 C CA . ASP A 1 111 ? 5.353 -14.177 5.078 1.00 97.94 111 ASP A CA 1
ATOM 851 C C . ASP A 1 111 ? 6.402 -14.137 3.943 1.00 97.94 111 ASP A C 1
ATOM 853 O O . ASP A 1 111 ? 6.095 -13.957 2.756 1.00 97.94 111 ASP A O 1
ATOM 857 N N . ARG A 1 112 ? 7.678 -14.326 4.304 1.00 96.38 112 ARG A N 1
ATOM 858 C CA . ARG A 1 112 ? 8.795 -14.287 3.347 1.00 96.38 112 ARG A CA 1
ATOM 859 C C . ARG A 1 112 ? 8.659 -15.334 2.237 1.00 96.38 112 ARG A C 1
ATOM 861 O O . ARG A 1 112 ? 9.072 -15.073 1.107 1.00 96.38 112 ARG A O 1
ATOM 868 N N . ARG A 1 113 ? 8.092 -16.505 2.541 1.00 97.00 113 ARG A N 1
ATOM 869 C CA . ARG A 1 113 ? 7.918 -17.603 1.582 1.00 97.00 113 ARG A CA 1
ATOM 870 C C . ARG A 1 113 ? 6.854 -17.244 0.547 1.00 97.00 113 ARG A C 1
ATOM 872 O O . ARG A 1 113 ? 7.087 -17.425 -0.644 1.00 97.00 113 ARG A O 1
ATOM 879 N N . ALA A 1 114 ? 5.720 -16.708 0.986 1.00 96.94 114 ALA A N 1
ATOM 880 C CA . ALA A 1 114 ? 4.652 -16.205 0.136 1.00 96.94 114 ALA A CA 1
ATOM 881 C C . ALA A 1 114 ? 5.139 -15.043 -0.736 1.00 96.94 114 ALA A C 1
ATOM 883 O O . ALA A 1 114 ? 4.887 -15.039 -1.938 1.00 96.94 114 ALA A O 1
ATOM 884 N N . TYR A 1 115 ? 5.902 -14.102 -0.169 1.00 97.62 115 TYR A N 1
ATOM 885 C CA . TYR A 1 115 ? 6.513 -13.012 -0.935 1.00 97.62 115 TYR A CA 1
ATOM 886 C C . TYR A 1 115 ? 7.410 -13.530 -2.065 1.00 97.62 115 TYR A C 1
ATOM 888 O O . TYR A 1 115 ? 7.259 -13.115 -3.215 1.00 97.62 115 TYR A O 1
ATOM 896 N N . GLN A 1 116 ? 8.316 -14.464 -1.758 1.00 97.19 116 GLN A N 1
ATOM 897 C CA . GLN A 1 116 ? 9.202 -15.067 -2.754 1.00 97.19 116 GLN A CA 1
ATOM 898 C C . GLN A 1 116 ? 8.412 -15.800 -3.843 1.00 97.19 116 GLN A C 1
ATOM 900 O O . GLN A 1 116 ? 8.642 -15.541 -5.021 1.00 97.19 116 GLN A O 1
ATOM 905 N N . ALA A 1 117 ? 7.437 -16.628 -3.458 1.00 96.00 117 ALA A N 1
ATOM 906 C CA . ALA A 1 117 ? 6.595 -17.366 -4.397 1.00 96.00 117 ALA A CA 1
ATOM 907 C C . ALA A 1 117 ? 5.825 -16.430 -5.344 1.00 96.00 117 ALA A C 1
ATOM 909 O O . ALA A 1 117 ? 5.915 -16.571 -6.562 1.00 96.00 117 ALA A O 1
ATOM 910 N N . LEU A 1 118 ? 5.147 -15.410 -4.806 1.00 95.88 118 LEU A N 1
ATOM 911 C CA . LEU A 1 118 ? 4.402 -14.428 -5.602 1.00 95.88 118 LEU A CA 1
ATOM 912 C C . LEU A 1 118 ? 5.312 -13.642 -6.550 1.00 95.88 118 LEU A C 1
ATOM 914 O O . LEU A 1 118 ? 4.935 -13.362 -7.692 1.00 95.88 118 LEU A O 1
ATOM 918 N N . ARG A 1 119 ? 6.510 -13.276 -6.085 1.00 95.12 119 ARG A N 1
ATOM 919 C CA . ARG A 1 119 ? 7.504 -12.562 -6.888 1.00 95.12 119 ARG A CA 1
ATOM 920 C C . ARG A 1 119 ? 8.004 -13.421 -8.044 1.00 95.12 119 ARG A C 1
ATOM 922 O O . ARG A 1 119 ? 8.100 -12.928 -9.169 1.00 95.12 119 ARG A O 1
ATOM 929 N N . ASP A 1 120 ? 8.330 -14.677 -7.773 1.00 94.69 120 ASP A N 1
ATOM 930 C CA . ASP A 1 120 ? 8.888 -15.586 -8.768 1.00 94.69 120 ASP A CA 1
ATOM 931 C C . ASP A 1 120 ? 7.815 -15.978 -9.799 1.00 94.69 120 ASP A C 1
ATOM 933 O O . ASP A 1 120 ? 8.058 -15.839 -11.000 1.00 94.69 120 ASP A O 1
ATOM 937 N N . ALA A 1 121 ? 6.587 -16.271 -9.356 1.00 93.06 121 ALA A N 1
ATOM 938 C CA . ALA A 1 121 ? 5.436 -16.509 -10.230 1.00 93.06 121 ALA A CA 1
ATOM 939 C C . ALA A 1 121 ? 5.125 -15.305 -11.141 1.00 93.06 121 ALA A C 1
ATOM 941 O O . ALA A 1 121 ? 4.850 -15.459 -12.334 1.00 93.06 121 ALA A O 1
ATOM 942 N N . ALA A 1 122 ? 5.206 -14.076 -10.616 1.00 91.88 122 ALA A N 1
ATOM 943 C CA . ALA A 1 122 ? 5.016 -12.870 -11.421 1.00 91.88 122 ALA A CA 1
ATOM 944 C C . ALA A 1 122 ? 6.106 -12.704 -12.498 1.00 91.88 122 ALA A C 1
ATOM 946 O O . ALA A 1 122 ? 5.788 -12.372 -13.642 1.00 91.88 122 ALA A O 1
ATOM 947 N N . ARG A 1 123 ? 7.373 -12.985 -12.162 1.00 89.88 123 ARG A N 1
ATOM 948 C CA . ARG A 1 123 ? 8.507 -12.931 -13.105 1.00 89.88 123 ARG A CA 1
ATOM 949 C C . ARG A 1 123 ? 8.424 -14.003 -14.186 1.00 89.88 123 ARG A C 1
ATOM 951 O O . ARG A 1 123 ? 8.781 -13.755 -15.335 1.00 89.88 123 ARG A O 1
ATOM 958 N N . GLU A 1 124 ? 8.005 -15.212 -13.833 1.00 88.62 124 GLU A N 1
ATOM 959 C CA . GLU A 1 124 ? 7.796 -16.295 -14.798 1.00 88.62 124 GLU A CA 1
ATOM 960 C C . GLU A 1 124 ? 6.684 -15.958 -15.780 1.00 88.62 124 GLU A C 1
ATOM 962 O O . GLU A 1 124 ? 6.873 -16.096 -16.990 1.00 88.62 124 GLU A O 1
ATOM 967 N N . ARG A 1 125 ? 5.566 -15.421 -15.280 1.00 85.00 125 ARG A N 1
ATOM 968 C CA . ARG A 1 125 ? 4.469 -14.954 -16.126 1.00 85.00 125 ARG A CA 1
ATOM 969 C C . ARG A 1 125 ? 4.948 -13.880 -17.100 1.00 85.00 125 ARG A C 1
ATOM 971 O O . ARG A 1 125 ? 4.720 -14.013 -18.298 1.00 85.00 125 ARG A O 1
ATOM 978 N N . GLU A 1 126 ? 5.663 -12.868 -16.614 1.00 83.94 126 GLU A N 1
ATOM 979 C CA . GLU A 1 126 ? 6.226 -11.802 -17.450 1.00 83.94 126 GLU A CA 1
ATOM 980 C C . GLU A 1 126 ? 7.160 -12.344 -18.549 1.00 83.94 126 GLU A C 1
ATOM 982 O O . GLU A 1 126 ? 7.046 -11.942 -19.708 1.00 83.94 126 GLU A O 1
ATOM 987 N N . ARG A 1 127 ? 8.031 -13.309 -18.221 1.00 83.88 127 ARG A N 1
ATOM 988 C CA . ARG A 1 127 ? 8.905 -13.973 -19.205 1.00 83.88 127 ARG A CA 1
ATOM 989 C C . ARG A 1 127 ? 8.124 -14.791 -20.233 1.00 83.88 127 ARG A C 1
ATOM 991 O O . ARG A 1 127 ? 8.430 -14.706 -21.419 1.00 83.88 127 ARG A O 1
ATOM 998 N N . GLY A 1 128 ? 7.108 -15.541 -19.808 1.00 79.19 128 GLY A N 1
ATOM 999 C CA . GLY A 1 128 ? 6.243 -16.305 -20.714 1.00 79.19 128 GLY A CA 1
ATOM 1000 C C . GLY A 1 128 ? 5.474 -15.411 -21.693 1.00 79.19 128 GLY A C 1
ATOM 1001 O O . GLY A 1 128 ? 5.315 -15.756 -22.864 1.00 79.19 128 GLY A O 1
ATOM 1002 N N . LEU A 1 129 ? 5.066 -14.224 -21.241 1.00 71.31 129 LEU A N 1
ATOM 1003 C CA . LEU A 1 129 ? 4.446 -13.196 -22.076 1.00 71.31 129 LEU A CA 1
ATOM 1004 C C . LEU A 1 129 ? 5.425 -12.583 -23.082 1.00 71.31 129 LEU A C 1
ATOM 1006 O O . LEU A 1 129 ? 5.068 -12.426 -24.246 1.00 71.31 129 LEU A O 1
ATOM 1010 N N . ALA A 1 130 ? 6.662 -12.298 -22.670 1.00 70.19 130 ALA A N 1
ATOM 1011 C CA . ALA A 1 130 ? 7.701 -11.803 -23.575 1.00 70.19 130 ALA A CA 1
ATOM 1012 C C . ALA A 1 130 ? 8.117 -12.847 -24.631 1.00 70.19 130 ALA A C 1
ATOM 1014 O O . ALA A 1 130 ? 8.396 -12.490 -25.774 1.00 70.19 130 ALA A O 1
ATOM 1015 N N . ALA A 1 131 ? 8.125 -14.135 -24.272 1.00 67.38 131 ALA A N 1
ATOM 1016 C CA . ALA A 1 131 ? 8.438 -15.233 -25.188 1.00 67.38 131 ALA A CA 1
ATOM 1017 C C . ALA A 1 131 ? 7.318 -15.520 -26.210 1.00 67.38 131 ALA A C 1
ATOM 1019 O O . ALA A 1 131 ? 7.586 -16.090 -27.263 1.00 67.38 131 ALA A O 1
ATOM 1020 N N . SER A 1 132 ? 6.082 -15.096 -25.928 1.00 58.88 132 SER A N 1
ATOM 1021 C CA . SER A 1 132 ? 4.905 -15.302 -26.788 1.00 58.88 132 SER A CA 1
ATOM 1022 C C . SER A 1 132 ? 4.653 -14.138 -27.767 1.00 58.88 132 SER A C 1
ATOM 1024 O O . SER A 1 132 ? 3.509 -13.891 -28.147 1.00 58.88 132 SER A O 1
ATOM 1026 N N . GLY A 1 133 ? 5.704 -13.397 -28.152 1.00 51.66 133 GLY A N 1
ATOM 1027 C CA . GLY A 1 133 ? 5.646 -12.284 -29.116 1.00 51.66 133 GLY A CA 1
ATOM 1028 C C . GLY A 1 133 ? 4.978 -12.654 -30.455 1.00 51.66 133 GLY A C 1
ATOM 1029 O O . GLY A 1 133 ? 4.810 -13.834 -30.760 1.00 51.66 133 GLY A O 1
ATOM 1030 N N . PRO A 1 134 ? 4.547 -11.658 -31.254 1.00 47.41 134 PRO A N 1
ATOM 1031 C CA . PRO A 1 134 ? 3.437 -11.804 -32.189 1.00 47.41 134 PRO A CA 1
ATOM 1032 C C . PRO A 1 134 ? 3.705 -12.900 -33.221 1.00 47.41 134 PRO A C 1
ATOM 1034 O O . PRO A 1 134 ? 4.668 -12.826 -33.987 1.00 47.41 134 PRO A O 1
ATOM 1037 N N . VAL A 1 135 ? 2.804 -13.887 -33.275 1.00 42.66 135 VAL A N 1
ATOM 1038 C CA . VAL A 1 135 ? 2.678 -14.794 -34.419 1.00 42.66 135 VAL A CA 1
ATOM 1039 C C . VAL A 1 135 ? 2.495 -13.916 -35.651 1.00 42.66 135 VAL A C 1
ATOM 1041 O O . VAL A 1 135 ? 1.439 -13.329 -35.875 1.00 42.66 135 VAL A O 1
ATOM 1044 N N . THR A 1 136 ? 3.568 -13.775 -36.422 1.00 40.47 136 THR A N 1
ATOM 1045 C CA . THR A 1 136 ? 3.519 -13.122 -37.721 1.00 40.47 136 THR A CA 1
ATOM 1046 C C . THR A 1 136 ? 2.798 -14.098 -38.636 1.00 40.47 136 THR A C 1
ATOM 1048 O O . THR A 1 136 ? 3.387 -15.072 -39.100 1.00 40.47 136 THR A O 1
ATOM 1051 N N . THR A 1 137 ? 1.497 -13.894 -38.838 1.00 39.12 137 THR A N 1
ATOM 1052 C CA . THR A 1 137 ? 0.753 -14.569 -39.905 1.00 39.12 137 THR A CA 1
ATOM 1053 C C . THR A 1 137 ? 1.526 -14.346 -41.209 1.00 39.12 137 THR A C 1
ATOM 1055 O O . THR A 1 137 ? 1.816 -13.186 -41.520 1.00 39.12 137 THR A O 1
ATOM 1058 N N . PRO A 1 138 ? 1.904 -15.393 -41.967 1.00 37.34 138 PRO A N 1
ATOM 1059 C CA . PRO A 1 138 ? 2.616 -15.188 -43.216 1.00 37.34 138 PRO A CA 1
ATOM 1060 C C . PRO A 1 138 ? 1.713 -14.383 -44.150 1.00 37.34 138 PRO A C 1
ATOM 1062 O O . PRO A 1 138 ? 0.619 -14.825 -44.508 1.00 37.34 138 PRO A O 1
ATOM 1065 N N . ALA A 1 139 ? 2.156 -13.176 -44.496 1.00 38.50 139 ALA A N 1
ATOM 1066 C CA . ALA A 1 139 ? 1.501 -12.344 -45.487 1.00 38.50 139 ALA A CA 1
ATOM 1067 C C . ALA A 1 139 ? 1.418 -13.123 -46.805 1.00 38.50 139 ALA A C 1
ATOM 1069 O O . ALA A 1 139 ? 2.418 -13.654 -47.294 1.00 38.50 139 ALA A O 1
ATOM 1070 N N . GLN A 1 140 ? 0.210 -13.210 -47.359 1.00 38.97 140 GLN A N 1
ATOM 1071 C CA . GLN A 1 140 ? -0.026 -13.763 -48.685 1.00 38.97 140 GLN A CA 1
ATOM 1072 C C . GLN A 1 140 ? 0.839 -13.017 -49.706 1.00 38.97 140 GLN A C 1
ATOM 1074 O O . GLN A 1 140 ? 0.858 -11.786 -49.743 1.00 38.97 140 GLN A O 1
ATOM 1079 N N . ALA A 1 141 ? 1.568 -13.788 -50.511 1.00 36.12 141 ALA A N 1
ATOM 1080 C CA . ALA A 1 141 ? 2.440 -13.301 -51.564 1.00 36.12 141 ALA A CA 1
ATOM 1081 C C . ALA A 1 141 ? 1.652 -12.445 -52.571 1.00 36.12 141 ALA A C 1
ATOM 1083 O O . ALA A 1 141 ? 0.849 -12.956 -53.351 1.00 36.12 141 ALA A O 1
ATOM 1084 N N . GLY A 1 142 ? 1.896 -11.136 -52.538 1.00 37.50 142 GLY A N 1
ATOM 1085 C CA . GLY A 1 142 ? 1.505 -10.201 -53.584 1.00 37.50 142 GLY A CA 1
ATOM 1086 C C . GLY A 1 142 ? 2.449 -10.310 -54.784 1.00 37.50 142 GLY A C 1
ATOM 1087 O O . GLY A 1 142 ? 3.668 -10.350 -54.637 1.00 37.50 142 GLY A O 1
ATOM 1088 N N . VAL A 1 143 ? 1.842 -10.381 -55.962 1.00 39.34 143 VAL A N 1
ATOM 1089 C CA . VAL A 1 143 ? 2.422 -10.439 -57.312 1.00 39.34 143 VAL A CA 1
ATOM 1090 C C . VAL A 1 143 ? 3.443 -9.307 -57.559 1.00 39.34 143 VAL A C 1
ATOM 1092 O O . VAL A 1 143 ? 3.184 -8.175 -57.149 1.00 39.34 143 VAL A O 1
ATOM 1095 N N . PRO A 1 144 ? 4.575 -9.549 -58.256 1.00 38.22 144 PRO A N 1
ATOM 1096 C CA . PRO A 1 144 ? 5.544 -8.502 -58.558 1.00 38.22 144 PRO A CA 1
ATOM 1097 C C . PRO A 1 144 ? 5.097 -7.687 -59.776 1.00 38.22 144 PRO A C 1
ATOM 1099 O O . PRO A 1 144 ? 4.854 -8.244 -60.847 1.00 38.22 144 PRO A O 1
ATOM 1102 N N . GLN A 1 145 ? 5.053 -6.363 -59.636 1.00 35.97 145 GLN A N 1
ATOM 1103 C CA . GLN A 1 145 ? 4.982 -5.452 -60.774 1.00 35.97 145 GLN A CA 1
ATOM 1104 C C . GLN A 1 145 ? 6.297 -4.679 -60.861 1.00 35.97 145 GLN A C 1
ATOM 1106 O O . GLN A 1 145 ? 6.667 -3.919 -59.967 1.00 35.97 145 GLN A O 1
ATOM 1111 N N . ALA A 1 146 ? 7.031 -4.965 -61.931 1.00 35.53 146 ALA A N 1
ATOM 1112 C CA . ALA A 1 146 ? 8.220 -4.252 -62.343 1.00 35.53 146 ALA A CA 1
ATOM 1113 C C . ALA A 1 146 ? 7.820 -2.885 -62.904 1.00 35.53 146 ALA A C 1
ATOM 1115 O O . ALA A 1 146 ? 6.908 -2.820 -63.720 1.00 35.53 146 ALA A O 1
ATOM 1116 N N . ASP A 1 147 ? 8.531 -1.826 -62.523 1.00 37.25 147 ASP A N 1
ATOM 1117 C CA . ASP A 1 147 ? 9.035 -0.877 -63.512 1.00 37.25 147 ASP A CA 1
ATOM 1118 C C . ASP A 1 147 ? 10.121 0.016 -62.916 1.00 37.25 147 ASP A C 1
ATOM 1120 O O . ASP A 1 147 ? 10.020 0.546 -61.809 1.00 37.25 147 ASP A O 1
ATOM 1124 N N . GLY A 1 148 ? 11.219 0.115 -63.660 1.00 33.69 148 GLY A N 1
ATOM 1125 C CA . GLY A 1 148 ? 12.402 0.856 -63.269 1.00 33.69 148 GLY A CA 1
ATOM 1126 C C . GLY A 1 148 ? 12.291 2.350 -63.549 1.00 33.69 148 GLY A C 1
ATOM 1127 O O . GLY A 1 148 ? 11.536 2.791 -64.410 1.00 33.69 148 GLY A O 1
ATOM 1128 N N . ARG A 1 149 ? 13.161 3.121 -62.894 1.00 37.62 149 ARG A N 1
ATOM 1129 C CA . ARG A 1 149 ? 14.098 4.034 -63.567 1.00 37.62 149 ARG A CA 1
ATOM 1130 C C . ARG A 1 149 ? 15.096 4.610 -62.569 1.00 37.62 149 ARG A C 1
ATOM 1132 O O . ARG A 1 149 ? 14.752 5.101 -61.502 1.00 37.62 149 ARG A O 1
ATOM 1139 N N . GLN A 1 150 ? 16.353 4.516 -62.979 1.00 33.62 150 GLN A N 1
ATOM 1140 C CA . GLN A 1 150 ? 17.527 5.118 -62.371 1.00 33.62 150 GLN A CA 1
ATOM 1141 C C . GLN A 1 150 ? 17.471 6.646 -62.513 1.00 33.62 150 GLN A C 1
ATOM 1143 O O . GLN A 1 150 ? 17.107 7.148 -63.574 1.00 33.62 150 GLN A O 1
ATOM 1148 N N . SER A 1 151 ? 17.946 7.378 -61.506 1.00 40.84 151 SER A N 1
ATOM 1149 C CA . SER A 1 151 ? 18.707 8.606 -61.750 1.00 40.84 151 SER A CA 1
ATOM 1150 C C . SER A 1 151 ? 19.616 8.923 -60.566 1.00 40.84 151 SER A C 1
ATOM 1152 O O . SER A 1 151 ? 19.193 9.092 -59.428 1.00 40.84 151 SER A O 1
ATOM 1154 N N . THR A 1 152 ? 20.896 8.993 -60.891 1.00 36.53 152 THR A N 1
ATOM 1155 C CA . THR A 1 152 ? 22.056 9.359 -60.085 1.00 36.53 152 THR A CA 1
ATOM 1156 C C . THR A 1 152 ? 22.091 10.853 -59.737 1.00 36.53 152 THR A C 1
ATOM 1158 O O . THR A 1 152 ? 21.928 11.665 -60.648 1.00 36.53 152 THR A O 1
ATOM 1161 N N . ARG A 1 153 ? 22.482 11.237 -58.506 1.00 35.19 153 ARG A N 1
ATOM 1162 C CA . ARG A 1 153 ? 23.371 12.405 -58.286 1.00 35.19 153 ARG A CA 1
ATOM 1163 C C . ARG A 1 153 ? 24.001 12.472 -56.875 1.00 35.19 153 ARG A C 1
ATOM 1165 O O . ARG A 1 153 ? 23.298 12.574 -55.883 1.00 35.19 153 ARG A O 1
ATOM 1172 N N . ARG A 1 154 ? 25.343 12.402 -56.885 1.00 32.91 154 ARG A N 1
ATOM 1173 C CA . ARG A 1 154 ? 26.422 13.017 -56.060 1.00 32.91 154 ARG A CA 1
ATOM 1174 C C . ARG A 1 154 ? 26.009 13.849 -54.823 1.00 32.91 154 ARG A C 1
ATOM 1176 O O . ARG A 1 154 ? 25.158 14.715 -54.956 1.00 32.91 154 ARG A O 1
ATOM 1183 N N . GLN A 1 155 ? 26.509 13.551 -53.614 1.00 35.25 155 GLN A N 1
ATOM 1184 C CA . GLN A 1 155 ? 27.831 13.879 -53.003 1.00 35.25 155 GLN A CA 1
ATOM 1185 C C . GLN A 1 155 ? 28.035 15.360 -52.622 1.00 35.25 155 GLN A C 1
ATOM 1187 O O . GLN A 1 155 ? 28.140 16.186 -53.524 1.00 35.25 155 GLN A O 1
ATOM 1192 N N . SER A 1 156 ? 28.172 15.615 -51.309 1.00 39.53 156 SER A N 1
ATOM 1193 C CA . SER A 1 156 ? 29.115 16.532 -50.610 1.00 39.53 156 SER A CA 1
ATOM 1194 C C . SER A 1 156 ? 28.600 16.735 -49.169 1.00 39.53 156 SER A C 1
ATOM 1196 O O . SER A 1 156 ? 27.454 17.144 -48.996 1.00 39.53 156 SER A O 1
ATOM 1198 N N . ASP A 1 157 ? 29.263 16.194 -48.144 1.00 37.16 157 ASP A N 1
ATOM 1199 C CA . ASP A 1 157 ? 30.316 16.845 -47.332 1.00 37.16 157 ASP A CA 1
ATOM 1200 C C . ASP A 1 157 ? 29.848 18.137 -46.639 1.00 37.16 157 ASP A C 1
ATOM 1202 O O . ASP A 1 157 ? 29.591 19.126 -47.316 1.00 37.16 157 ASP A O 1
ATOM 1206 N N . ASP A 1 158 ? 29.750 18.142 -45.300 1.00 36.59 158 ASP A N 1
ATOM 1207 C CA . ASP A 1 158 ? 30.670 18.907 -44.434 1.00 36.59 158 ASP A CA 1
ATOM 1208 C C . ASP A 1 158 ? 30.257 18.939 -42.935 1.00 36.59 158 ASP A C 1
ATOM 1210 O O . ASP A 1 158 ? 29.137 19.288 -42.574 1.00 36.59 158 ASP A O 1
ATOM 1214 N N . ARG A 1 159 ? 31.279 18.693 -42.097 1.00 36.91 159 ARG A N 1
ATOM 1215 C CA . ARG A 1 159 ? 31.648 19.359 -40.821 1.00 36.91 159 ARG A CA 1
ATOM 1216 C C . ARG A 1 159 ? 31.033 18.982 -39.460 1.00 36.91 159 ARG A C 1
ATOM 1218 O O . ARG A 1 159 ? 29.898 19.283 -39.112 1.00 36.91 159 ARG A O 1
ATOM 1225 N N . GLN A 1 160 ? 31.958 18.470 -38.640 1.00 35.41 160 GLN A N 1
ATOM 1226 C CA . GLN A 1 160 ? 32.061 18.505 -37.176 1.00 35.41 160 GLN A CA 1
ATOM 1227 C C . GLN A 1 160 ? 32.140 19.925 -36.584 1.00 35.41 160 GLN A C 1
ATOM 1229 O O . GLN A 1 160 ? 32.737 20.815 -37.189 1.00 35.41 160 GLN A O 1
ATOM 1234 N N . SER A 1 161 ? 31.673 20.084 -35.340 1.00 41.62 161 SER A N 1
ATOM 1235 C CA . SER A 1 161 ? 32.354 20.747 -34.193 1.00 41.62 161 SER A CA 1
ATOM 1236 C C . SER A 1 161 ? 31.448 20.587 -32.952 1.00 41.62 161 SER A C 1
ATOM 1238 O O . SER A 1 161 ? 30.259 20.870 -33.020 1.00 41.62 161 SER A O 1
ATOM 1240 N N . ASP A 1 162 ? 31.855 19.854 -31.910 1.00 34.66 162 ASP A N 1
ATOM 1241 C CA . ASP A 1 162 ? 32.596 20.313 -30.715 1.00 34.66 162 ASP A CA 1
ATOM 1242 C C . ASP A 1 162 ? 32.020 21.581 -30.049 1.00 34.66 162 ASP A C 1
ATOM 1244 O O . ASP A 1 162 ? 32.106 22.658 -30.629 1.00 34.66 162 ASP A O 1
ATOM 1248 N N . ASN A 1 163 ? 31.509 21.505 -28.804 1.00 34.03 163 ASN A N 1
ATOM 1249 C CA . ASN A 1 163 ? 32.293 21.761 -27.574 1.00 34.03 163 ASN A CA 1
ATOM 1250 C C . ASN A 1 163 ? 31.432 21.909 -26.283 1.00 34.03 163 ASN A C 1
ATOM 1252 O O . ASN A 1 163 ? 30.483 22.683 -26.260 1.00 34.03 163 ASN A O 1
ATOM 1256 N N . ARG A 1 164 ? 31.874 21.212 -25.215 1.00 32.56 164 ARG A N 1
ATOM 1257 C CA . ARG A 1 164 ? 32.036 21.587 -23.774 1.00 32.56 164 ARG A CA 1
ATOM 1258 C C . ARG A 1 164 ? 30.915 22.355 -23.028 1.00 32.56 164 ARG A C 1
ATOM 1260 O O . ARG A 1 164 ? 30.493 23.422 -23.440 1.00 32.56 164 ARG A O 1
ATOM 1267 N N . GLN A 1 165 ? 30.382 21.807 -21.918 1.00 33.12 165 GLN A N 1
ATOM 1268 C CA . GLN A 1 165 ? 30.836 22.003 -20.508 1.00 33.12 165 GLN A CA 1
ATOM 1269 C C . GLN A 1 165 ? 30.965 23.498 -20.134 1.00 33.12 165 GLN A C 1
ATOM 1271 O O . GLN A 1 165 ? 31.700 24.228 -20.781 1.00 33.12 165 GLN A O 1
ATOM 1276 N N . SER A 1 166 ? 30.364 24.047 -19.072 1.00 34.09 166 SER A N 1
ATOM 1277 C CA . SER A 1 166 ? 30.463 23.648 -17.658 1.00 34.09 166 SER A CA 1
ATOM 1278 C C . SER A 1 166 ? 29.552 24.546 -16.793 1.00 34.09 166 SER A C 1
ATOM 1280 O O . SER A 1 166 ? 29.332 25.697 -17.153 1.00 34.09 166 SER A O 1
ATOM 1282 N N . ASN A 1 167 ? 29.105 24.015 -15.649 1.00 30.19 167 ASN A N 1
ATOM 1283 C CA . ASN A 1 167 ? 29.013 24.616 -14.305 1.00 30.19 167 ASN A CA 1
ATOM 1284 C C . ASN A 1 167 ? 29.089 26.151 -14.132 1.00 30.19 167 ASN A C 1
ATOM 1286 O O . ASN A 1 167 ? 30.068 26.760 -14.545 1.00 30.19 167 ASN A O 1
ATOM 1290 N N . ASP A 1 168 ? 28.192 26.744 -13.327 1.00 31.55 168 ASP A N 1
ATOM 1291 C CA . ASP A 1 168 ? 28.428 26.989 -11.885 1.00 31.55 168 ASP A CA 1
ATOM 1292 C C . ASP A 1 168 ? 27.413 27.975 -11.246 1.00 31.55 168 ASP A C 1
ATOM 1294 O O . ASP A 1 168 ? 27.055 28.993 -11.829 1.00 31.55 168 ASP A O 1
ATOM 1298 N N . ARG A 1 169 ? 27.095 27.697 -9.968 1.00 33.12 169 ARG A N 1
ATOM 1299 C CA . ARG A 1 169 ? 26.815 28.633 -8.846 1.00 33.12 169 ARG A CA 1
ATOM 1300 C C . ARG A 1 169 ? 25.452 29.334 -8.701 1.00 33.12 169 ARG A C 1
ATOM 1302 O O . ARG A 1 169 ? 25.202 30.436 -9.167 1.00 33.12 169 ARG A O 1
ATOM 1309 N N . ASN A 1 170 ? 24.648 28.691 -7.855 1.00 31.95 170 ASN A N 1
ATOM 1310 C CA . ASN A 1 170 ? 24.093 29.176 -6.580 1.00 31.95 170 ASN A CA 1
ATOM 1311 C C . ASN A 1 170 ? 24.477 30.601 -6.102 1.00 31.95 170 ASN A C 1
ATOM 1313 O O . ASN A 1 170 ? 25.655 30.878 -5.868 1.00 31.95 170 ASN A O 1
ATOM 1317 N N . SER A 1 171 ? 23.467 31.406 -5.761 1.00 33.47 171 SER A N 1
ATOM 1318 C CA . SER A 1 171 ? 23.505 32.333 -4.619 1.00 33.47 171 SER A CA 1
ATOM 1319 C C . SER A 1 171 ? 22.088 32.665 -4.129 1.00 33.47 171 SER A C 1
ATOM 1321 O O . SER A 1 171 ? 21.224 33.121 -4.877 1.00 33.47 171 SER A O 1
ATOM 1323 N N . ASN A 1 172 ? 21.875 32.397 -2.838 1.00 32.34 172 ASN A N 1
ATOM 1324 C CA . ASN A 1 172 ? 20.758 32.872 -2.029 1.00 32.34 172 ASN A CA 1
ATOM 1325 C C . ASN A 1 172 ? 20.729 34.406 -1.972 1.00 32.34 172 ASN A C 1
ATOM 1327 O O . ASN A 1 172 ? 21.779 35.042 -1.983 1.00 32.34 172 ASN A O 1
ATOM 1331 N N . ASP A 1 173 ? 19.526 34.964 -1.839 1.00 30.19 173 ASP A N 1
ATOM 1332 C CA . ASP A 1 173 ? 19.128 35.882 -0.758 1.00 30.19 173 ASP A CA 1
ATOM 1333 C C . ASP A 1 173 ? 18.017 36.817 -1.242 1.00 30.19 173 ASP A C 1
ATOM 1335 O O . ASP A 1 173 ? 18.226 37.657 -2.117 1.00 30.19 173 ASP A O 1
ATOM 1339 N N . ARG A 1 174 ? 16.842 36.709 -0.610 1.00 30.73 174 ARG A N 1
ATOM 1340 C CA . ARG A 1 174 ? 16.167 37.818 0.089 1.00 30.73 174 ARG A CA 1
ATOM 1341 C C . ARG A 1 174 ? 14.796 37.376 0.593 1.00 30.73 174 ARG A C 1
ATOM 1343 O O . ARG A 1 174 ? 13.814 37.293 -0.136 1.00 30.73 174 ARG A O 1
ATOM 1350 N N . ASN A 1 175 ? 14.783 37.137 1.897 1.00 30.00 175 ASN A N 1
ATOM 1351 C CA . ASN A 1 175 ? 13.652 37.326 2.792 1.00 30.00 175 ASN A CA 1
ATOM 1352 C C . ASN A 1 175 ? 13.103 38.759 2.637 1.00 30.00 175 ASN A C 1
ATOM 1354 O O . ASN A 1 175 ? 13.917 39.684 2.639 1.00 30.00 175 ASN A O 1
ATOM 1358 N N . SER A 1 176 ? 11.782 38.951 2.531 1.00 27.23 176 SER A N 1
ATOM 1359 C CA . SER A 1 176 ? 11.040 40.056 3.173 1.00 27.23 176 SER A CA 1
ATOM 1360 C C . SER A 1 176 ? 9.542 40.027 2.844 1.00 27.23 176 SER A C 1
ATOM 1362 O O . SER A 1 176 ? 9.142 39.982 1.683 1.00 27.23 176 SER A O 1
ATOM 1364 N N . ASN A 1 177 ? 8.776 40.224 3.916 1.00 28.83 177 ASN A N 1
ATOM 1365 C CA . ASN A 1 177 ? 7.436 40.797 4.020 1.00 28.83 177 ASN A CA 1
ATOM 1366 C C . ASN A 1 177 ? 6.207 39.908 3.800 1.00 28.83 177 ASN A C 1
ATOM 1368 O O . ASN A 1 177 ? 5.737 39.676 2.690 1.00 28.83 177 ASN A O 1
ATOM 1372 N N . ASP A 1 178 ? 5.607 39.571 4.946 1.00 30.05 178 ASP A N 1
ATOM 1373 C CA . ASP A 1 178 ? 4.368 40.207 5.404 1.00 30.05 178 ASP A CA 1
ATOM 1374 C C . ASP A 1 178 ? 3.344 40.517 4.316 1.00 30.05 178 ASP A C 1
ATOM 1376 O O . ASP A 1 178 ? 3.43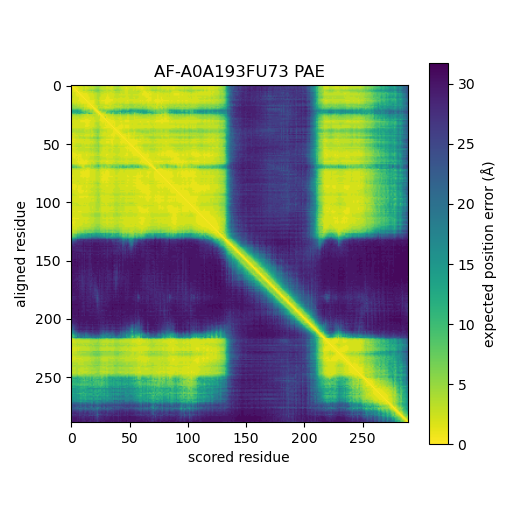8 41.528 3.617 1.00 30.05 178 ASP A O 1
ATOM 1380 N N . ARG A 1 179 ? 2.272 39.720 4.306 1.00 31.02 179 ARG A N 1
ATOM 1381 C CA . ARG A 1 179 ? 0.908 40.242 4.183 1.00 31.02 179 ARG A CA 1
ATOM 1382 C C . ARG A 1 179 ? -0.108 39.240 4.714 1.00 31.02 179 ARG A C 1
ATOM 1384 O O . ARG A 1 179 ? -0.505 38.278 4.068 1.00 31.02 179 ARG A O 1
ATOM 1391 N N . ASN A 1 180 ? -0.523 39.560 5.928 1.00 28.75 180 ASN A N 1
ATOM 1392 C CA . ASN A 1 180 ? -1.794 39.241 6.545 1.00 28.75 180 ASN A CA 1
ATOM 1393 C C . ASN A 1 180 ? -2.955 39.434 5.546 1.00 28.75 180 ASN A C 1
ATOM 1395 O O . ASN A 1 180 ? -3.205 40.560 5.113 1.00 28.75 180 ASN A O 1
ATOM 1399 N N . VAL A 1 181 ? -3.673 38.362 5.196 1.00 31.33 181 VAL A N 1
ATOM 1400 C CA . VAL A 1 181 ? -5.004 38.465 4.583 1.00 31.33 181 VAL A CA 1
ATOM 1401 C C . VAL A 1 181 ? -5.946 37.487 5.274 1.00 31.33 181 VAL A C 1
ATOM 1403 O O . VAL A 1 181 ? -5.902 36.274 5.101 1.00 31.33 181 VAL A O 1
ATOM 1406 N N . ASN A 1 182 ? -6.804 38.094 6.078 1.00 27.03 182 ASN A N 1
ATOM 1407 C CA . ASN A 1 182 ? -7.958 37.534 6.747 1.00 27.03 182 ASN A CA 1
ATOM 1408 C C . ASN A 1 182 ? -9.087 37.325 5.717 1.00 27.03 182 ASN A C 1
ATOM 1410 O O . ASN A 1 182 ? -9.589 38.310 5.174 1.00 27.03 182 ASN A O 1
ATOM 1414 N N . VAL A 1 183 ? -9.513 36.083 5.452 1.00 30.05 183 VAL A N 1
ATOM 1415 C CA . VAL A 1 183 ? -10.759 35.805 4.708 1.00 30.05 183 VAL A CA 1
ATOM 1416 C C . VAL A 1 183 ? -11.569 34.716 5.406 1.00 30.05 183 VAL A C 1
ATOM 1418 O O . VAL A 1 183 ? -11.368 33.523 5.226 1.00 30.05 183 VAL A O 1
ATOM 1421 N N . ARG A 1 184 ? -12.476 35.213 6.246 1.00 27.50 184 ARG A N 1
ATOM 1422 C CA . ARG A 1 184 ? -13.877 34.815 6.450 1.00 27.50 184 ARG A CA 1
ATOM 1423 C C . ARG A 1 184 ? -14.286 33.384 6.075 1.00 27.50 184 ARG A C 1
ATOM 1425 O O . ARG A 1 184 ? -14.418 33.016 4.914 1.00 27.50 184 ARG A O 1
ATOM 1432 N N . ASN A 1 185 ? -14.650 32.693 7.148 1.00 29.03 185 ASN A N 1
ATOM 1433 C CA . ASN A 1 185 ? -15.566 31.568 7.267 1.00 29.03 185 ASN A CA 1
ATOM 1434 C C . ASN A 1 185 ? -16.823 31.728 6.380 1.00 29.03 185 ASN A C 1
ATOM 1436 O O . ASN A 1 185 ? -17.531 32.730 6.500 1.00 29.03 185 ASN A O 1
ATOM 1440 N N . VAL A 1 186 ? -17.114 30.733 5.538 1.00 31.52 186 VAL A N 1
ATOM 1441 C CA . VAL A 1 186 ? -18.399 30.577 4.838 1.00 31.52 186 VAL A CA 1
ATOM 1442 C C . VAL A 1 186 ? -18.879 29.145 5.071 1.00 31.52 186 VAL A C 1
ATOM 1444 O O . VAL A 1 186 ? -18.654 28.252 4.261 1.00 31.52 186 VAL A O 1
ATOM 1447 N N . ASN A 1 187 ? -19.515 28.938 6.222 1.00 27.95 187 ASN A N 1
ATOM 1448 C CA . ASN A 1 187 ? -20.473 27.858 6.425 1.00 27.95 187 ASN A CA 1
ATOM 1449 C C . ASN A 1 187 ? -21.837 28.418 6.029 1.00 27.95 187 ASN A C 1
ATOM 1451 O O . ASN A 1 187 ? -22.354 29.261 6.749 1.00 27.95 187 ASN A O 1
ATOM 1455 N N . ASP A 1 188 ? -22.368 27.986 4.887 1.00 30.05 188 ASP A N 1
ATOM 1456 C CA . ASP A 1 188 ? -23.805 27.952 4.603 1.00 30.05 188 ASP A CA 1
ATOM 1457 C C . ASP A 1 188 ? -24.025 27.284 3.244 1.00 30.05 188 ASP A C 1
ATOM 1459 O O . ASP A 1 188 ? -23.724 27.868 2.201 1.00 30.05 188 ASP A O 1
ATOM 1463 N N . ARG A 1 189 ? -24.550 26.053 3.261 1.00 30.89 189 ARG A N 1
ATOM 1464 C CA . ARG A 1 189 ? -25.639 25.607 2.376 1.00 30.89 189 ARG A CA 1
ATOM 1465 C C . ARG A 1 189 ? -26.094 24.198 2.740 1.00 30.89 189 ARG A C 1
ATOM 1467 O O . ARG A 1 189 ? -25.458 23.188 2.460 1.00 30.89 189 ARG A O 1
ATOM 1474 N N . GLN A 1 190 ? -27.232 24.222 3.409 1.00 30.17 190 GLN A N 1
ATOM 1475 C CA . GLN A 1 190 ? -28.166 23.151 3.681 1.00 30.17 190 GLN A CA 1
ATOM 1476 C C . GLN A 1 190 ? -28.690 22.497 2.390 1.00 30.17 190 GLN A C 1
ATOM 1478 O O . GLN A 1 190 ? -28.931 23.177 1.397 1.00 30.17 190 GLN A O 1
ATOM 1483 N N . SER A 1 191 ? -28.891 21.180 2.493 1.00 31.95 191 SER A N 1
ATOM 1484 C CA . SER A 1 191 ? -29.999 20.380 1.949 1.00 31.95 191 SER A CA 1
ATOM 1485 C C . SER A 1 191 ? -30.449 20.605 0.502 1.00 31.95 191 SER A C 1
ATOM 1487 O O . SER A 1 191 ? -31.253 21.491 0.245 1.00 31.95 191 SER A O 1
ATOM 1489 N N . ASP A 1 192 ? -30.106 19.657 -0.374 1.00 30.36 192 ASP A N 1
ATOM 1490 C CA . ASP A 1 192 ? -31.031 19.183 -1.409 1.00 30.36 192 ASP A CA 1
ATOM 1491 C C . ASP A 1 192 ? -30.770 17.701 -1.719 1.00 30.36 192 ASP A C 1
ATOM 1493 O O . ASP A 1 192 ? -29.683 17.296 -2.132 1.00 30.36 192 ASP A O 1
ATOM 1497 N N . ARG A 1 193 ? -31.785 16.871 -1.457 1.00 29.39 193 ARG A N 1
ATOM 1498 C CA . ARG A 1 193 ? -31.801 15.414 -1.648 1.00 29.39 193 ARG A CA 1
ATOM 1499 C C . ARG A 1 193 ? -32.797 15.109 -2.777 1.00 29.39 193 ARG A C 1
ATOM 1501 O O . ARG A 1 193 ? -33.946 15.525 -2.644 1.00 29.39 193 ARG A O 1
ATOM 1508 N N . PRO A 1 194 ? -32.441 14.372 -3.844 1.00 33.47 194 PRO A N 1
ATOM 1509 C CA . PRO A 1 194 ? -33.429 13.896 -4.807 1.00 33.47 194 PRO A CA 1
ATOM 1510 C C . PRO A 1 194 ? -34.046 12.545 -4.375 1.00 33.47 194 PRO A C 1
ATOM 1512 O O . PRO A 1 194 ? -33.444 11.822 -3.573 1.00 33.47 194 PRO A O 1
ATOM 1515 N N . PRO A 1 195 ? -35.261 12.207 -4.856 1.00 32.75 195 PRO A N 1
ATOM 1516 C CA . PRO A 1 195 ? -36.087 11.131 -4.308 1.00 32.75 195 PRO A CA 1
ATOM 1517 C C . PRO A 1 195 ? -35.736 9.729 -4.832 1.00 32.75 195 PRO A C 1
ATOM 1519 O O . PRO A 1 195 ? -35.099 9.551 -5.868 1.00 32.75 195 PRO A O 1
ATOM 1522 N N . ALA A 1 196 ? -36.198 8.735 -4.069 1.00 29.41 196 ALA A N 1
ATOM 1523 C CA . ALA A 1 196 ? -35.980 7.303 -4.238 1.00 29.41 196 ALA A CA 1
ATOM 1524 C C . ALA A 1 196 ? -36.564 6.723 -5.540 1.00 29.41 196 ALA A C 1
ATOM 1526 O O . ALA A 1 196 ? -37.707 7.005 -5.898 1.00 29.41 196 ALA A O 1
ATOM 1527 N N . ALA A 1 197 ? -35.806 5.825 -6.179 1.00 31.19 197 ALA A N 1
ATOM 1528 C CA . ALA A 1 197 ? -36.260 4.995 -7.290 1.00 31.19 197 ALA A CA 1
ATOM 1529 C C . ALA A 1 197 ? -36.027 3.500 -6.990 1.00 31.19 197 ALA A C 1
ATOM 1531 O O . ALA A 1 197 ? -34.906 3.080 -6.721 1.00 31.19 197 ALA A O 1
ATOM 1532 N N . GLY A 1 198 ? -37.140 2.759 -7.017 1.00 27.80 198 GLY A N 1
ATOM 1533 C CA . GLY A 1 198 ? -37.355 1.328 -7.287 1.00 27.80 198 GLY A CA 1
ATOM 1534 C C . GLY A 1 198 ? -36.245 0.296 -7.067 1.00 27.80 198 GLY A C 1
ATOM 1535 O O . GLY A 1 198 ? -35.223 0.293 -7.743 1.00 27.80 198 GLY A O 1
ATOM 1536 N N . SER A 1 199 ? -36.549 -0.698 -6.230 1.00 28.14 199 SER A N 1
ATOM 1537 C CA . SER A 1 199 ? -35.871 -1.997 -6.187 1.00 28.14 199 SER A CA 1
ATOM 1538 C C . SER A 1 199 ? -36.005 -2.766 -7.510 1.00 28.14 199 SER A C 1
ATOM 1540 O O . SER A 1 199 ? -37.117 -2.873 -8.031 1.00 28.14 199 SER A O 1
ATOM 1542 N N . PRO A 1 200 ? -34.937 -3.436 -7.973 1.00 33.72 200 PRO A N 1
ATOM 1543 C CA . PRO A 1 200 ? -35.063 -4.646 -8.767 1.00 33.72 200 PRO A CA 1
ATOM 1544 C C . PRO A 1 200 ? -34.469 -5.843 -8.017 1.00 33.72 200 PRO A C 1
ATOM 1546 O O . PRO A 1 200 ? -33.295 -5.886 -7.654 1.00 33.72 200 PRO A O 1
ATOM 1549 N N . THR A 1 201 ? -35.318 -6.838 -7.796 1.00 32.09 201 THR A N 1
ATOM 1550 C CA . THR A 1 201 ? -34.954 -8.210 -7.457 1.00 32.09 201 THR A CA 1
ATOM 1551 C C . THR A 1 201 ? -34.202 -8.844 -8.631 1.00 32.09 201 THR A C 1
ATOM 1553 O O . THR A 1 201 ? -34.749 -9.005 -9.718 1.00 32.09 201 THR A O 1
ATOM 1556 N N . GLY A 1 202 ? -32.944 -9.226 -8.415 1.00 26.25 202 GLY A N 1
ATOM 1557 C CA . GLY A 1 202 ? -32.144 -9.971 -9.385 1.00 26.25 202 GLY A CA 1
ATOM 1558 C C . GLY A 1 202 ? -30.895 -10.552 -8.727 1.00 26.25 202 GLY A C 1
ATOM 1559 O O . GLY A 1 202 ? -30.071 -9.814 -8.196 1.00 26.25 202 GLY A O 1
ATOM 1560 N N . SER A 1 203 ? -30.786 -11.880 -8.721 1.00 30.58 203 SER A N 1
ATOM 1561 C CA . SER A 1 203 ? -29.621 -12.648 -8.263 1.00 30.58 203 SER A CA 1
ATOM 1562 C C . SER A 1 203 ? -28.314 -12.160 -8.917 1.00 30.58 203 SER A C 1
ATOM 1564 O O . SER A 1 203 ? -28.349 -11.710 -10.063 1.00 30.58 203 SER A O 1
ATOM 1566 N N . PRO A 1 204 ? -27.147 -12.263 -8.249 1.00 33.41 204 PRO A N 1
ATOM 1567 C CA . PRO A 1 204 ? -25.911 -11.702 -8.777 1.00 33.41 204 PRO A CA 1
ATOM 1568 C C . PRO A 1 204 ? -25.386 -12.577 -9.918 1.00 33.41 204 PRO A C 1
ATOM 1570 O O . PRO A 1 204 ? -24.783 -13.627 -9.700 1.00 33.41 204 PRO A O 1
ATOM 1573 N N . ALA A 1 205 ? -25.610 -12.133 -11.153 1.00 28.91 205 ALA A N 1
ATOM 1574 C CA . ALA A 1 205 ? -24.846 -12.609 -12.290 1.00 28.91 205 ALA A CA 1
ATOM 1575 C C . ALA A 1 205 ? -23.387 -12.168 -12.102 1.00 28.91 205 ALA A C 1
ATOM 1577 O O . ALA A 1 205 ? -23.085 -10.986 -11.940 1.00 28.91 205 ALA A O 1
ATOM 1578 N N . SER A 1 206 ? -22.494 -13.151 -12.088 1.00 33.75 206 SER A N 1
ATOM 1579 C CA . SER A 1 206 ? -21.043 -13.010 -12.156 1.00 33.75 206 SER A CA 1
ATOM 1580 C C . SER A 1 206 ? -20.637 -11.950 -13.183 1.00 33.75 206 SER A C 1
ATOM 1582 O O . SER A 1 206 ? -20.826 -12.137 -14.384 1.00 33.75 206 SER A O 1
ATOM 1584 N N . ASN A 1 207 ? -20.080 -10.840 -12.701 1.00 34.12 207 ASN A N 1
ATOM 1585 C CA . ASN A 1 207 ? -19.575 -9.761 -13.541 1.00 34.12 207 ASN A CA 1
ATOM 1586 C C . ASN A 1 207 ? -18.387 -10.290 -14.375 1.00 34.12 207 ASN A C 1
ATOM 1588 O O . ASN A 1 207 ? -17.476 -10.889 -13.789 1.00 34.12 207 ASN A O 1
ATOM 1592 N N . PRO A 1 208 ? -18.359 -10.117 -15.709 1.00 37.00 208 PRO A N 1
ATOM 1593 C CA . PRO A 1 208 ? -17.274 -10.641 -16.522 1.00 37.00 208 PRO A CA 1
ATOM 1594 C C . PRO A 1 208 ? -16.002 -9.851 -16.215 1.00 37.00 208 PRO A C 1
ATOM 1596 O O . PRO A 1 208 ? -15.965 -8.624 -16.291 1.00 37.00 208 PRO A O 1
ATOM 1599 N N . ALA A 1 209 ? -14.953 -10.574 -15.830 1.00 33.78 209 ALA A N 1
ATOM 1600 C CA . ALA A 1 209 ? -13.627 -10.028 -15.610 1.00 33.78 209 ALA A CA 1
ATOM 1601 C C . ALA A 1 209 ? -13.174 -9.234 -16.846 1.00 33.78 209 ALA A C 1
ATOM 1603 O O . ALA A 1 209 ? -13.056 -9.794 -17.935 1.00 33.78 209 ALA A O 1
ATOM 1604 N N . CYS A 1 210 ? -12.892 -7.939 -16.678 1.00 30.78 210 CYS A N 1
ATOM 1605 C CA . CYS A 1 210 ? -12.176 -7.157 -17.681 1.00 30.78 210 CYS A CA 1
ATOM 1606 C C . CYS A 1 210 ? -10.804 -7.806 -17.904 1.00 30.78 210 CYS A C 1
ATOM 1608 O O . CYS A 1 210 ? -9.879 -7.637 -17.105 1.00 30.78 210 CYS A O 1
ATOM 1610 N N . ALA A 1 211 ? -10.698 -8.590 -18.973 1.00 32.50 211 ALA A N 1
ATOM 1611 C CA . ALA A 1 211 ? -9.518 -9.351 -19.333 1.00 32.50 211 ALA A CA 1
ATOM 1612 C C . ALA A 1 211 ? -8.380 -8.415 -19.772 1.00 32.50 211 ALA A C 1
ATOM 1614 O O . ALA A 1 211 ? -8.178 -8.161 -20.955 1.00 32.50 211 ALA A O 1
ATOM 1615 N N . HIS A 1 212 ? -7.578 -7.945 -18.815 1.00 38.88 212 HIS A N 1
ATOM 1616 C CA . HIS A 1 212 ? -6.200 -7.536 -19.091 1.00 38.88 212 HIS A CA 1
ATOM 1617 C C . HIS A 1 212 ? -5.372 -8.812 -19.291 1.00 38.88 212 HIS A C 1
ATOM 1619 O O . HIS A 1 212 ? -4.660 -9.256 -18.393 1.00 38.88 212 HIS A O 1
ATOM 1625 N N . SER A 1 213 ? -5.515 -9.433 -20.467 1.00 48.09 213 SER A N 1
ATOM 1626 C CA . SER A 1 213 ? -4.969 -10.759 -20.811 1.00 48.09 213 SER A CA 1
ATOM 1627 C C . SER A 1 213 ? -3.447 -10.901 -20.618 1.00 48.09 213 SER A C 1
ATOM 1629 O O . SER A 1 213 ? -2.936 -12.022 -20.609 1.00 48.09 213 SER A O 1
ATOM 1631 N N . ALA A 1 214 ? -2.717 -9.791 -20.465 1.00 54.59 214 ALA A N 1
ATOM 1632 C CA . ALA A 1 214 ? -1.259 -9.762 -20.417 1.00 54.59 214 ALA A CA 1
ATOM 1633 C C . ALA A 1 214 ? -0.640 -9.574 -19.018 1.00 54.59 214 ALA A C 1
ATOM 1635 O O . ALA A 1 214 ? 0.553 -9.797 -18.856 1.00 54.59 214 ALA A O 1
ATOM 1636 N N . ALA A 1 215 ? -1.391 -9.165 -17.991 1.00 57.72 215 ALA A N 1
ATOM 1637 C CA . ALA A 1 215 ? -0.809 -8.945 -16.662 1.00 57.72 215 ALA A CA 1
ATOM 1638 C C . ALA A 1 215 ? -0.769 -10.251 -15.847 1.00 57.72 215 ALA A C 1
ATOM 1640 O O . ALA A 1 215 ? -1.678 -11.073 -15.992 1.00 57.72 215 ALA A O 1
ATOM 1641 N N . PRO A 1 216 ? 0.196 -10.445 -14.924 1.00 63.50 216 PRO A N 1
ATOM 1642 C CA . PRO A 1 216 ? 0.047 -11.434 -13.864 1.00 63.50 216 PRO A CA 1
ATOM 1643 C C . PRO A 1 216 ? -1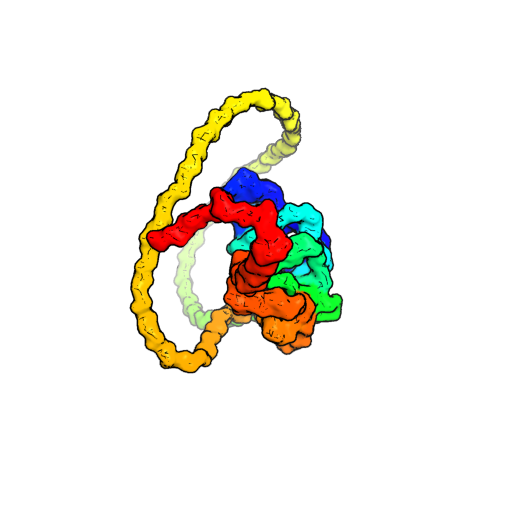.198 -11.082 -13.040 1.00 63.50 216 PRO A C 1
ATOM 1645 O O . PRO A 1 216 ? -1.223 -10.092 -12.291 1.00 63.50 216 PRO A O 1
ATOM 1648 N N . VAL A 1 217 ? -2.256 -11.867 -13.249 1.00 78.88 217 VAL A N 1
ATOM 1649 C CA . VAL A 1 217 ? -3.518 -11.760 -12.520 1.00 78.88 217 VAL A CA 1
ATOM 1650 C C . VAL A 1 217 ? -3.265 -12.284 -11.115 1.00 78.88 217 VAL A C 1
ATOM 1652 O O . VAL A 1 217 ? -2.780 -13.392 -10.936 1.00 78.88 217 VAL A O 1
ATOM 1655 N N . CYS A 1 218 ? -3.548 -11.452 -10.125 1.00 88.00 218 CYS A N 1
ATOM 1656 C CA . CYS A 1 218 ? -3.455 -11.790 -8.716 1.00 88.00 218 CYS A CA 1
ATOM 1657 C C . CYS A 1 218 ? -4.784 -11.388 -8.085 1.00 88.00 218 CYS A C 1
ATOM 1659 O O . CYS A 1 218 ? -5.336 -10.341 -8.447 1.00 88.00 218 CYS A O 1
ATOM 1661 N N . ARG A 1 219 ? -5.309 -12.217 -7.186 1.00 92.94 219 ARG A N 1
ATOM 1662 C CA . ARG A 1 219 ? -6.589 -11.973 -6.516 1.00 92.94 219 ARG A CA 1
ATOM 1663 C C . ARG A 1 219 ? -6.358 -11.863 -5.023 1.00 92.94 219 ARG A C 1
ATOM 1665 O O . ARG A 1 219 ? -5.785 -12.769 -4.436 1.00 92.94 219 ARG A O 1
ATOM 1672 N N . VAL A 1 220 ? -6.824 -10.779 -4.421 1.00 95.25 220 VAL A N 1
ATOM 1673 C CA . VAL A 1 220 ? -6.814 -10.596 -2.967 1.00 95.25 220 VAL A CA 1
ATOM 1674 C C . VAL A 1 220 ? -8.233 -10.808 -2.467 1.00 95.25 220 VAL A C 1
ATOM 1676 O O . VAL A 1 220 ? -9.163 -10.174 -2.964 1.00 95.25 220 VAL A O 1
ATOM 1679 N N . ASP A 1 221 ? -8.391 -11.715 -1.513 1.00 95.38 221 ASP A N 1
ATOM 1680 C CA . ASP A 1 221 ? -9.642 -11.990 -0.821 1.00 95.38 221 ASP A CA 1
ATOM 1681 C C . ASP A 1 221 ? -9.498 -11.571 0.645 1.00 95.38 221 ASP A C 1
ATOM 1683 O O . ASP A 1 221 ? -8.727 -12.159 1.407 1.00 95.38 221 ASP A O 1
ATOM 1687 N N . LEU A 1 222 ? -10.213 -10.509 1.022 1.00 94.12 222 LEU A N 1
ATOM 1688 C CA . LEU A 1 222 ? -10.219 -9.979 2.385 1.00 94.12 222 LEU A CA 1
ATOM 1689 C C . LEU A 1 222 ? -11.027 -10.849 3.353 1.00 94.12 222 LEU A C 1
ATOM 1691 O O . LEU A 1 222 ? -10.734 -10.835 4.545 1.00 94.12 222 LEU A O 1
ATOM 1695 N N . ALA A 1 223 ? -12.027 -11.590 2.868 1.00 92.94 223 ALA A N 1
ATOM 1696 C CA . ALA A 1 223 ? -12.893 -12.397 3.720 1.00 92.94 223 ALA A CA 1
ATOM 1697 C C . ALA A 1 223 ? -12.154 -13.638 4.232 1.00 92.94 223 ALA A C 1
ATOM 1699 O O . ALA A 1 223 ? -12.269 -13.982 5.407 1.00 92.94 223 ALA A O 1
ATOM 1700 N N . SER A 1 224 ? -11.363 -14.279 3.367 1.00 95.00 224 SER A N 1
ATOM 1701 C CA . SER A 1 224 ? -10.499 -15.407 3.737 1.00 95.00 224 SER A CA 1
ATOM 1702 C C . SER A 1 224 ? -9.079 -14.998 4.138 1.00 95.00 224 SER A C 1
ATOM 1704 O O . SER A 1 224 ? -8.309 -15.859 4.554 1.00 95.00 224 SER A O 1
ATOM 1706 N N . ALA A 1 225 ? -8.723 -13.714 4.014 1.00 96.88 225 ALA A N 1
ATOM 1707 C CA . ALA A 1 225 ? -7.365 -13.200 4.199 1.00 96.88 225 ALA A CA 1
ATOM 1708 C C . ALA A 1 225 ? -6.321 -13.972 3.364 1.00 96.88 225 ALA A C 1
ATOM 1710 O O . ALA A 1 225 ? -5.273 -14.400 3.854 1.00 96.88 225 ALA A O 1
ATOM 1711 N N . THR A 1 226 ? -6.622 -14.175 2.078 1.00 97.31 226 THR A N 1
ATOM 1712 C CA . THR A 1 226 ? -5.750 -14.912 1.153 1.00 97.31 226 THR A CA 1
ATOM 1713 C C . THR A 1 226 ? -5.468 -14.150 -0.128 1.00 97.31 226 THR A C 1
ATOM 1715 O O . THR A 1 226 ? -6.339 -13.479 -0.679 1.00 97.31 226 THR A O 1
ATOM 1718 N N . VAL A 1 227 ? -4.267 -14.332 -0.662 1.00 96.81 227 VAL A N 1
ATOM 1719 C CA . VAL A 1 227 ? -3.874 -13.884 -1.992 1.00 96.81 227 VAL A CA 1
ATOM 1720 C C . VAL A 1 227 ? -3.649 -15.092 -2.901 1.00 96.81 227 VAL A C 1
ATOM 1722 O O . VAL A 1 227 ? -2.934 -16.024 -2.547 1.00 96.81 227 VAL A O 1
ATOM 1725 N N . THR A 1 228 ? -4.281 -15.092 -4.072 1.00 96.12 228 THR A N 1
ATOM 1726 C CA . THR A 1 228 ? -4.053 -16.078 -5.135 1.00 96.12 228 THR A CA 1
ATOM 1727 C C . THR A 1 228 ? -3.066 -15.506 -6.143 1.00 96.12 228 THR A C 1
ATOM 1729 O O . THR A 1 228 ? -3.344 -14.470 -6.756 1.00 96.12 228 THR A O 1
ATOM 1732 N N . GLY A 1 229 ? -1.921 -16.167 -6.292 1.00 93.19 229 GLY A N 1
ATOM 1733 C CA . GLY A 1 229 ? -0.856 -15.791 -7.208 1.00 93.19 229 GLY A CA 1
ATOM 1734 C C . GLY A 1 229 ? -1.182 -16.065 -8.683 1.00 93.19 229 GLY A C 1
ATOM 1735 O O . GLY A 1 229 ? -2.183 -16.713 -9.001 1.00 93.19 229 GLY A O 1
ATOM 1736 N N . PRO A 1 230 ? -0.332 -15.587 -9.611 1.00 89.19 230 PRO A N 1
ATOM 1737 C CA . PRO A 1 230 ? -0.504 -15.801 -11.055 1.00 89.19 230 PRO A CA 1
ATOM 1738 C C . PRO A 1 230 ? -0.392 -17.265 -11.503 1.00 89.19 230 PRO A C 1
ATOM 1740 O O . PRO A 1 230 ? -0.851 -17.612 -12.590 1.00 89.19 230 PRO A O 1
ATOM 1743 N N . ASP A 1 231 ? 0.242 -18.094 -10.681 1.00 89.31 231 ASP A N 1
ATOM 1744 C CA . ASP A 1 231 ? 0.380 -19.546 -10.798 1.00 89.31 231 ASP A CA 1
ATOM 1745 C C . ASP A 1 231 ? -0.826 -20.311 -10.217 1.00 89.31 231 ASP A C 1
ATOM 1747 O O . ASP A 1 231 ? -0.895 -21.534 -10.318 1.00 89.31 231 ASP A O 1
ATOM 1751 N N . GLY A 1 232 ? -1.788 -19.599 -9.618 1.00 91.25 232 GLY A N 1
ATOM 1752 C CA . GLY A 1 232 ? -2.945 -20.174 -8.936 1.00 91.25 232 GLY A CA 1
ATOM 1753 C C . GLY A 1 232 ? -2.666 -20.616 -7.498 1.00 91.25 232 GLY A C 1
ATOM 1754 O O . GLY A 1 232 ? -3.594 -21.066 -6.824 1.00 91.25 232 GLY A O 1
ATOM 1755 N N . ALA A 1 233 ? -1.432 -20.476 -7.001 1.00 94.25 233 ALA A N 1
ATOM 1756 C CA . ALA A 1 233 ? -1.108 -20.800 -5.619 1.00 94.25 233 ALA A CA 1
ATOM 1757 C C . ALA A 1 233 ? -1.786 -19.812 -4.663 1.00 94.25 233 ALA A C 1
ATOM 1759 O O . ALA A 1 233 ? -1.852 -18.608 -4.919 1.00 94.25 233 ALA A O 1
ATOM 1760 N N . VAL A 1 234 ? -2.306 -20.322 -3.546 1.00 96.81 234 VAL A N 1
ATOM 1761 C CA . VAL A 1 234 ? -2.992 -19.513 -2.534 1.00 96.81 234 VAL A CA 1
ATOM 1762 C C . VAL A 1 234 ? -2.082 -19.343 -1.328 1.00 96.81 234 VAL A C 1
ATOM 1764 O O . VAL A 1 234 ? -1.598 -20.323 -0.760 1.00 96.81 234 VAL A O 1
ATOM 1767 N N . HIS A 1 235 ? -1.881 -18.096 -0.918 1.00 97.38 235 HIS A N 1
ATOM 1768 C CA . HIS A 1 235 ? -1.065 -17.731 0.231 1.00 97.38 235 HIS A CA 1
ATOM 1769 C C . HIS A 1 235 ? -1.898 -16.940 1.243 1.00 97.38 235 HIS A C 1
ATOM 1771 O O . HIS A 1 235 ? -2.636 -16.037 0.842 1.00 97.38 235 HIS A O 1
ATOM 1777 N N . PRO A 1 236 ? -1.800 -17.238 2.547 1.00 97.69 236 PRO A N 1
ATOM 1778 C CA . PRO A 1 236 ? -2.429 -16.414 3.567 1.00 97.69 236 PRO A CA 1
ATOM 1779 C C . PRO A 1 236 ? -1.690 -15.079 3.709 1.00 97.69 236 PRO A C 1
ATOM 1781 O O . PRO A 1 236 ? -0.478 -14.992 3.500 1.00 97.69 236 PRO A O 1
ATOM 1784 N N . PHE A 1 237 ? -2.419 -14.047 4.114 1.00 97.62 237 PHE A N 1
ATOM 1785 C CA . PHE A 1 237 ? -1.850 -12.802 4.611 1.00 97.62 237 PHE A CA 1
ATOM 1786 C C . PHE A 1 237 ? -2.487 -12.435 5.952 1.00 97.62 237 PHE A C 1
ATOM 1788 O O . PHE A 1 237 ? -3.559 -12.915 6.310 1.00 97.62 237 PHE A O 1
ATOM 1795 N N . SER A 1 238 ? -1.816 -11.576 6.708 1.00 97.06 238 SER A N 1
ATOM 1796 C CA . SER A 1 238 ? -2.278 -11.077 7.995 1.00 97.06 238 SER A CA 1
ATOM 1797 C C . SER A 1 238 ? -2.844 -9.665 7.856 1.00 97.06 238 SER A C 1
ATOM 1799 O O . SER A 1 238 ? -2.216 -8.767 7.288 1.00 97.06 238 SER A O 1
ATOM 1801 N N . ILE A 1 239 ? -4.049 -9.488 8.392 1.00 94.06 239 ILE A N 1
ATOM 1802 C CA . ILE A 1 239 ? -4.725 -8.215 8.632 1.00 94.06 239 ILE A CA 1
ATOM 1803 C C . ILE A 1 239 ? -5.666 -8.416 9.833 1.00 94.06 239 ILE A C 1
ATOM 1805 O O . ILE A 1 239 ? -6.291 -9.476 9.939 1.00 94.06 239 ILE A O 1
ATOM 1809 N N . PRO A 1 240 ? -5.809 -7.449 10.757 1.00 93.62 240 PRO A N 1
ATOM 1810 C CA . PRO A 1 240 ? -6.802 -7.561 11.819 1.00 93.62 240 PRO A CA 1
ATOM 1811 C C . PRO 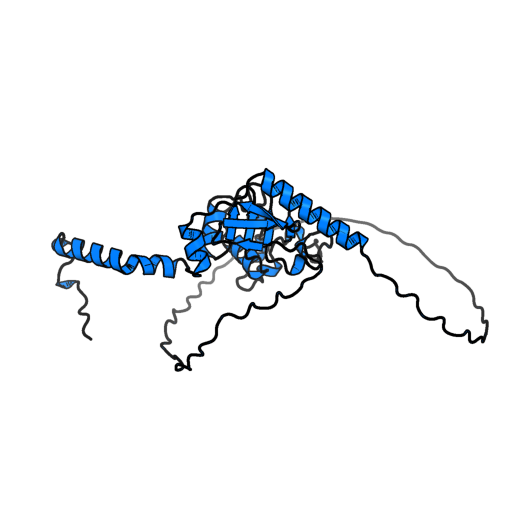A 1 240 ? -8.213 -7.746 11.244 1.00 93.62 240 PRO A C 1
ATOM 1813 O O . PRO A 1 240 ? -8.635 -6.983 10.373 1.00 93.62 240 PRO A O 1
ATOM 1816 N N . ALA A 1 241 ? -8.966 -8.725 11.754 1.00 90.75 241 ALA A N 1
ATOM 1817 C CA . ALA A 1 241 ? -10.296 -9.060 11.233 1.00 90.75 241 ALA A CA 1
ATOM 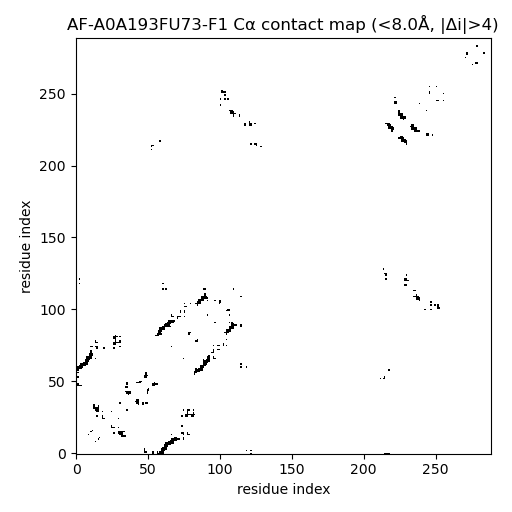1818 C C . ALA A 1 241 ? -11.267 -7.865 11.255 1.00 90.75 241 ALA A C 1
ATOM 1820 O O . ALA A 1 241 ? -12.038 -7.676 10.318 1.00 90.75 241 ALA A O 1
ATOM 1821 N N . SER A 1 242 ? -11.188 -7.017 12.286 1.00 90.62 242 SER A N 1
ATOM 1822 C CA . SER A 1 242 ? -11.970 -5.778 12.373 1.00 90.62 242 SER A CA 1
ATOM 1823 C C . SER A 1 242 ? -11.664 -4.813 11.225 1.00 90.62 242 SER A C 1
ATOM 1825 O O . SER A 1 242 ? -12.586 -4.229 10.659 1.00 90.62 242 SER A O 1
ATOM 1827 N N . ARG A 1 243 ? -10.388 -4.689 10.833 1.00 92.88 243 ARG A N 1
ATOM 1828 C CA . ARG A 1 243 ? -9.965 -3.854 9.701 1.00 92.88 243 ARG A CA 1
ATOM 1829 C C . ARG A 1 243 ? -10.416 -4.439 8.377 1.00 92.88 243 ARG A C 1
ATOM 1831 O O . ARG A 1 243 ? -10.962 -3.709 7.562 1.00 92.88 243 ARG A O 1
ATOM 1838 N N . ALA A 1 244 ? -10.253 -5.747 8.178 1.00 92.56 244 ALA A N 1
ATOM 1839 C CA . ALA A 1 244 ? -10.757 -6.415 6.979 1.00 92.56 244 ALA A CA 1
ATOM 1840 C C . ALA A 1 244 ? -12.269 -6.201 6.817 1.00 92.56 244 ALA A C 1
ATOM 1842 O O . ALA A 1 244 ? -12.728 -5.850 5.736 1.00 92.56 244 ALA A O 1
ATOM 1843 N N . GLN A 1 245 ? -13.041 -6.338 7.899 1.00 91.38 245 GLN A N 1
ATOM 1844 C CA . GLN A 1 245 ? -14.483 -6.088 7.888 1.00 91.38 245 GLN A CA 1
ATOM 1845 C C . GLN A 1 245 ? -14.834 -4.631 7.574 1.00 91.38 245 GLN A C 1
ATOM 1847 O O . GLN A 1 245 ? -15.713 -4.399 6.749 1.00 91.38 245 GLN A O 1
ATOM 1852 N N . ALA A 1 246 ? -14.152 -3.666 8.194 1.00 91.00 246 ALA A N 1
ATOM 1853 C CA . ALA A 1 246 ? -14.352 -2.246 7.907 1.00 91.00 246 ALA A CA 1
ATOM 1854 C C . ALA A 1 246 ? -14.034 -1.918 6.437 1.00 91.00 246 ALA A C 1
ATOM 1856 O O . ALA A 1 246 ? -14.855 -1.314 5.755 1.00 91.00 246 ALA A O 1
ATOM 1857 N N . LEU A 1 247 ? -12.912 -2.422 5.910 1.00 92.69 247 LEU A N 1
ATOM 1858 C CA . LEU A 1 247 ? -12.527 -2.262 4.504 1.00 92.69 247 LEU A CA 1
ATOM 1859 C C . LEU A 1 247 ? -13.539 -2.907 3.545 1.00 92.69 247 LEU A C 1
ATOM 1861 O O . LEU A 1 247 ? -13.837 -2.339 2.500 1.00 92.69 247 LEU A O 1
ATOM 1865 N N . MET A 1 248 ? -14.101 -4.067 3.902 1.00 92.00 248 MET A N 1
ATOM 1866 C CA . MET A 1 248 ? -15.149 -4.720 3.108 1.00 92.00 248 MET A CA 1
ATOM 1867 C C . MET A 1 248 ? -16.473 -3.945 3.110 1.00 92.00 248 MET A C 1
ATOM 1869 O O . MET A 1 248 ? -17.184 -3.973 2.108 1.00 92.00 248 MET A O 1
ATOM 1873 N N . ARG A 1 249 ? -16.816 -3.267 4.212 1.00 90.06 249 ARG A N 1
ATOM 1874 C CA . ARG A 1 249 ? -18.004 -2.398 4.291 1.00 90.06 249 ARG A CA 1
ATOM 1875 C C . ARG A 1 249 ? -17.780 -1.019 3.668 1.00 90.06 249 ARG A C 1
ATOM 1877 O O . ARG A 1 249 ? -18.753 -0.377 3.285 1.00 90.06 249 ARG A O 1
ATOM 1884 N N . GLY A 1 250 ? -16.522 -0.596 3.539 1.00 87.69 250 GLY A N 1
ATOM 1885 C CA . GLY A 1 250 ? -16.158 0.764 3.150 1.00 87.69 250 GLY A CA 1
ATOM 1886 C C . GLY A 1 250 ? -16.313 1.768 4.295 1.00 87.69 250 GLY A C 1
ATOM 1887 O O . GLY A 1 250 ? -16.585 2.936 4.035 1.00 87.69 250 GLY A O 1
ATOM 1888 N N . ASP A 1 251 ? -16.179 1.316 5.546 1.00 85.62 251 ASP A N 1
ATOM 1889 C CA . ASP A 1 251 ? -16.259 2.192 6.714 1.00 85.62 251 ASP A CA 1
ATOM 1890 C C . ASP A 1 251 ? -15.009 3.081 6.778 1.00 85.62 251 ASP A C 1
ATOM 1892 O O . ASP A 1 251 ? -13.883 2.577 6.821 1.00 85.62 251 ASP A O 1
ATOM 1896 N N . ASP A 1 252 ? -15.208 4.396 6.828 1.00 80.31 252 ASP A N 1
ATOM 1897 C CA . ASP A 1 252 ? -14.159 5.364 7.138 1.00 80.31 252 ASP A CA 1
ATOM 1898 C C . ASP A 1 252 ? -14.075 5.635 8.655 1.00 80.31 252 ASP A C 1
ATOM 1900 O O . ASP A 1 252 ? -14.832 5.088 9.464 1.00 80.31 252 ASP A O 1
ATOM 1904 N N . GLU A 1 253 ? -13.136 6.484 9.078 1.00 75.56 253 GLU A N 1
ATOM 1905 C CA . GLU A 1 253 ? -12.937 6.794 10.502 1.00 75.56 253 GLU A CA 1
ATOM 1906 C C . GLU A 1 253 ? -14.179 7.448 11.147 1.00 75.56 253 GLU A C 1
ATOM 1908 O O . GLU A 1 253 ? -14.444 7.272 12.344 1.00 75.56 253 GLU A O 1
ATOM 1913 N N . ILE A 1 254 ? -14.989 8.151 10.347 1.00 78.81 254 ILE A N 1
ATOM 1914 C CA . ILE A 1 254 ? -16.255 8.739 10.788 1.00 78.81 254 ILE A CA 1
ATOM 1915 C C . ILE A 1 254 ? -17.272 7.624 11.026 1.00 78.81 254 ILE A C 1
ATOM 1917 O O . ILE A 1 254 ? -17.852 7.561 12.107 1.00 78.81 254 ILE A O 1
ATOM 1921 N N . ALA A 1 255 ? -17.452 6.707 10.076 1.00 79.25 255 ALA A N 1
ATOM 1922 C CA . ALA A 1 255 ? -18.339 5.556 10.207 1.00 79.25 255 ALA A CA 1
ATOM 1923 C C . ALA A 1 255 ? -17.954 4.678 11.408 1.00 79.25 255 ALA A C 1
ATOM 1925 O O . ALA A 1 255 ? -18.819 4.274 12.190 1.00 79.25 255 ALA A O 1
ATOM 1926 N N . MET A 1 256 ? -16.653 4.456 11.622 1.00 79.88 256 MET A N 1
ATOM 1927 C CA . MET A 1 256 ? -16.151 3.756 12.805 1.00 79.88 256 MET A CA 1
ATOM 1928 C C . MET A 1 256 ? -16.522 4.486 14.100 1.00 79.88 256 MET A C 1
ATOM 1930 O O . MET A 1 256 ? -17.018 3.859 15.035 1.00 79.88 256 MET A O 1
ATOM 1934 N N . THR A 1 257 ? -16.346 5.808 14.155 1.00 82.06 257 THR A N 1
ATOM 1935 C CA . THR A 1 257 ? -16.723 6.616 15.326 1.00 82.06 257 THR A CA 1
ATOM 1936 C C . THR A 1 257 ? -18.231 6.575 15.575 1.00 82.06 257 THR A C 1
ATOM 1938 O O . THR A 1 257 ? -18.675 6.374 16.706 1.00 82.06 257 THR A O 1
ATOM 1941 N N . LEU A 1 258 ? -19.030 6.697 14.514 1.00 83.25 258 LEU A N 1
ATOM 1942 C CA . LEU A 1 258 ? -20.489 6.644 14.582 1.00 83.25 258 LEU A CA 1
ATOM 1943 C C . LEU A 1 258 ? -20.998 5.276 15.051 1.00 83.25 258 LEU A C 1
ATOM 1945 O O . LEU A 1 258 ? -22.017 5.216 15.737 1.00 83.25 258 LEU A O 1
ATOM 1949 N N . SER A 1 259 ? -20.271 4.188 14.781 1.00 81.94 259 SER A N 1
ATOM 1950 C CA . SER A 1 259 ? -20.617 2.859 15.304 1.00 81.94 259 SER A CA 1
ATOM 1951 C C . SER A 1 259 ? -20.587 2.782 16.840 1.00 81.94 259 SER A C 1
ATOM 1953 O O . SER A 1 259 ? -21.298 1.974 17.438 1.00 81.94 259 SER A O 1
ATOM 1955 N N . HIS A 1 260 ? -19.814 3.656 17.494 1.00 85.69 260 HIS A N 1
ATOM 1956 C CA . HIS A 1 260 ? -19.718 3.742 18.951 1.00 85.69 260 HIS A CA 1
ATOM 1957 C C . HIS A 1 260 ? -20.706 4.729 19.580 1.00 85.69 260 HIS A C 1
ATOM 1959 O O . HIS A 1 260 ? -20.761 4.816 20.809 1.00 85.69 260 HIS A O 1
ATOM 1965 N N . LEU A 1 261 ? -21.503 5.445 18.779 1.00 87.06 261 LEU A N 1
ATOM 1966 C CA . LEU A 1 261 ? -22.413 6.482 19.267 1.00 87.06 261 LEU A CA 1
ATOM 1967 C C . LEU A 1 261 ? -23.336 5.997 20.405 1.00 87.06 261 LEU A C 1
ATOM 1969 O O . LEU A 1 261 ? -23.360 6.666 21.438 1.00 87.06 261 LEU A O 1
ATOM 1973 N N . PRO A 1 262 ? -23.967 4.803 20.338 1.00 88.56 262 PRO A N 1
ATOM 1974 C CA . PRO A 1 262 ? -24.809 4.323 21.437 1.00 88.56 262 PRO A CA 1
ATOM 1975 C C . PRO A 1 262 ? -24.036 4.114 22.751 1.00 88.56 262 PRO A C 1
ATOM 1977 O O . PRO A 1 262 ? -24.549 4.361 23.841 1.00 88.56 262 PRO A O 1
ATOM 1980 N N . ALA A 1 263 ? -22.777 3.669 22.671 1.00 87.19 263 ALA A N 1
ATOM 1981 C CA . ALA A 1 263 ? -21.936 3.455 23.849 1.00 87.19 263 ALA A CA 1
ATOM 1982 C C . ALA A 1 263 ? -21.468 4.781 24.467 1.00 87.19 263 ALA A C 1
ATOM 1984 O O . ALA A 1 263 ? -21.393 4.900 25.694 1.00 87.19 263 ALA A O 1
ATOM 1985 N N . ILE A 1 264 ? -21.178 5.771 23.617 1.00 84.50 264 ILE A N 1
ATOM 1986 C CA . ILE A 1 264 ? -20.834 7.138 24.016 1.00 84.50 264 ILE A CA 1
ATOM 1987 C C . ILE A 1 264 ? -22.030 7.786 24.724 1.00 84.50 264 ILE A C 1
ATOM 1989 O O . ILE A 1 264 ? -21.877 8.312 25.826 1.00 84.50 264 ILE A O 1
ATOM 1993 N N . GLU A 1 265 ? -23.228 7.688 24.146 1.00 89.00 265 GLU A N 1
ATOM 1994 C CA . GLU A 1 265 ? -24.469 8.202 24.736 1.00 89.00 265 GLU A CA 1
ATOM 1995 C C . GLU A 1 265 ? -24.746 7.564 26.099 1.00 89.00 265 GLU A C 1
ATOM 1997 O O . GLU A 1 265 ? -24.880 8.278 27.094 1.00 89.00 265 GLU A O 1
ATOM 2002 N N . ALA A 1 266 ? -24.692 6.232 26.188 1.00 88.00 266 ALA A N 1
ATOM 2003 C CA . ALA A 1 266 ? -24.885 5.517 27.447 1.00 88.00 266 ALA A CA 1
ATOM 2004 C C . ALA A 1 266 ? -23.838 5.901 28.513 1.00 88.00 266 ALA A C 1
ATOM 2006 O O . ALA A 1 266 ? -24.131 5.928 29.711 1.00 88.00 266 ALA A O 1
ATOM 2007 N N . HIS A 1 267 ? -22.595 6.186 28.111 1.00 86.44 267 HIS A N 1
ATOM 2008 C CA . HIS A 1 267 ? -21.565 6.682 29.023 1.00 86.44 267 HIS A CA 1
ATOM 2009 C C . HIS A 1 267 ? -21.893 8.090 29.538 1.00 86.44 267 HIS A C 1
ATOM 2011 O O . HIS A 1 267 ? -21.816 8.328 30.746 1.00 86.44 267 HIS A O 1
ATOM 2017 N N . TYR A 1 268 ? -22.308 9.002 28.656 1.00 83.88 268 TYR A N 1
ATOM 2018 C CA . TYR A 1 268 ? -22.716 10.350 29.049 1.00 83.88 268 TYR A CA 1
ATOM 2019 C C . TYR A 1 268 ? -23.961 10.357 29.936 1.00 83.88 268 TYR A C 1
ATOM 2021 O O . TYR A 1 268 ? -24.032 11.161 30.863 1.00 83.88 268 TYR A O 1
ATOM 2029 N N . GLU A 1 269 ? -24.926 9.468 29.710 1.00 85.25 269 GLU A N 1
ATOM 2030 C CA . GLU A 1 269 ? -26.082 9.304 30.598 1.00 85.25 269 GLU A CA 1
ATOM 2031 C C . GLU A 1 269 ? -25.649 8.892 32.006 1.00 85.25 269 GLU A C 1
ATOM 2033 O O . GLU A 1 269 ? -26.011 9.554 32.982 1.00 85.25 269 GLU A O 1
ATOM 2038 N N . ARG A 1 270 ? -24.784 7.873 32.123 1.00 84.31 270 ARG A N 1
ATOM 2039 C CA . ARG A 1 270 ? -24.220 7.468 33.421 1.00 84.31 270 ARG A CA 1
ATOM 2040 C C . ARG A 1 270 ? -23.501 8.627 34.109 1.00 84.31 270 ARG A C 1
ATOM 2042 O O . ARG A 1 270 ? -23.764 8.886 35.282 1.00 84.31 270 ARG A O 1
ATOM 2049 N N . LEU A 1 271 ? -22.659 9.370 33.389 1.00 82.56 271 LEU A N 1
ATOM 2050 C CA . LEU A 1 271 ? -21.973 10.543 33.938 1.00 82.56 271 LEU A CA 1
ATOM 2051 C C . LEU A 1 271 ? -22.945 11.635 34.397 1.00 82.56 271 LEU A C 1
ATOM 2053 O O . LEU A 1 271 ? -22.771 12.175 35.486 1.00 82.56 271 LEU A O 1
ATOM 2057 N N . ARG A 1 272 ? -23.992 11.943 33.623 1.00 80.06 272 ARG A N 1
ATOM 2058 C CA . ARG A 1 272 ? -25.002 12.939 34.018 1.00 80.06 272 ARG A CA 1
ATOM 2059 C C . ARG A 1 272 ? -25.718 12.543 35.304 1.00 80.06 272 ARG A C 1
ATOM 2061 O O . ARG A 1 272 ? -25.921 13.397 36.161 1.00 80.06 272 ARG A O 1
ATOM 2068 N N . THR A 1 273 ? -26.052 11.262 35.462 1.00 79.25 273 THR A N 1
ATOM 2069 C CA . THR A 1 273 ? -26.700 10.771 36.689 1.00 79.25 273 THR A CA 1
ATOM 2070 C C . THR A 1 273 ? -25.763 10.758 37.903 1.00 79.25 273 THR A C 1
ATOM 2072 O O . THR A 1 273 ? -26.189 11.113 38.998 1.00 79.25 273 THR A O 1
ATOM 2075 N N . GLY A 1 274 ? -24.484 10.402 37.728 1.00 81.50 274 GLY A N 1
ATOM 2076 C CA . GLY A 1 274 ? -23.512 10.277 38.824 1.00 81.50 274 GLY A CA 1
ATOM 2077 C C . GLY A 1 274 ? -22.705 11.542 39.136 1.00 81.50 274 GLY A C 1
ATOM 2078 O O . GLY A 1 274 ? -21.998 11.593 40.138 1.00 81.50 274 GLY A O 1
ATOM 2079 N N . SER A 1 275 ? -22.755 12.562 38.279 1.00 80.25 275 SER A N 1
ATOM 2080 C CA . SER A 1 275 ? -21.966 13.798 38.394 1.00 80.25 275 SER A CA 1
ATOM 2081 C C . SER A 1 275 ? -22.818 15.028 38.089 1.00 80.25 275 SER A C 1
ATOM 2083 O O . SER A 1 275 ? -22.449 15.881 37.284 1.00 80.25 275 SER A O 1
ATOM 2085 N N . ALA A 1 276 ? -23.963 15.141 38.767 1.00 68.75 276 ALA A N 1
ATOM 2086 C CA . ALA A 1 276 ? -24.894 16.263 38.615 1.00 68.75 276 ALA A CA 1
ATOM 2087 C C . ALA A 1 276 ? -24.236 17.648 38.821 1.00 68.75 276 ALA A C 1
ATOM 2089 O O . ALA A 1 276 ? -24.675 18.634 38.235 1.00 68.75 276 ALA A O 1
ATOM 2090 N N . TRP A 1 277 ? -23.148 17.723 39.598 1.00 76.19 277 TRP A N 1
ATOM 2091 C CA . TRP A 1 277 ? -22.363 18.945 39.817 1.00 76.19 277 TRP A CA 1
ATOM 2092 C C . TRP A 1 277 ? -21.576 19.414 38.577 1.00 76.19 277 TRP A C 1
ATOM 2094 O O . TRP A 1 277 ? -21.273 20.599 38.466 1.00 76.19 277 TRP A O 1
ATOM 2104 N N . LEU A 1 278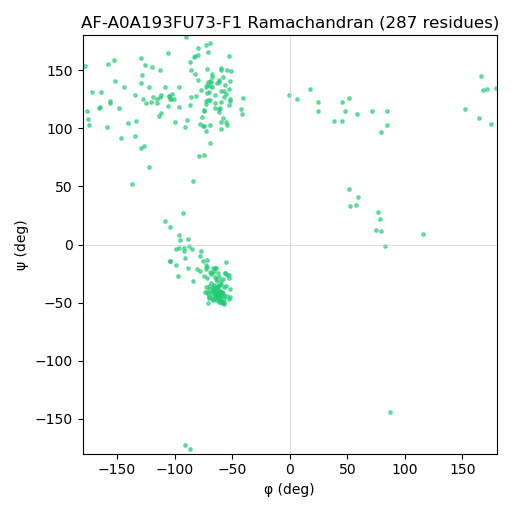 ? -21.263 18.508 37.643 1.00 75.38 278 LEU A N 1
ATOM 2105 C CA . LEU A 1 278 ? -20.518 18.795 36.411 1.00 75.38 278 LEU A CA 1
ATOM 2106 C C . LEU A 1 278 ? -21.441 19.228 35.256 1.00 75.38 278 LEU A C 1
ATOM 2108 O O . LEU A 1 278 ? -20.998 19.894 34.323 1.00 75.38 278 LEU A O 1
ATOM 2112 N N . TYR A 1 279 ? -22.737 18.903 35.338 1.00 69.25 279 TYR A N 1
ATOM 2113 C CA . TYR A 1 279 ? -23.755 19.271 34.348 1.00 69.25 279 TYR A CA 1
ATOM 2114 C C . TYR A 1 279 ? -24.904 20.075 34.984 1.00 69.25 279 TYR A C 1
ATOM 2116 O O . TYR A 1 279 ? -26.036 19.582 35.027 1.00 69.25 279 TYR A O 1
ATOM 2124 N N . PRO A 1 280 ? -24.659 21.310 35.469 1.00 67.69 280 PRO A N 1
ATOM 2125 C CA . PRO A 1 280 ? -25.716 22.141 36.031 1.00 67.69 280 PRO A CA 1
ATOM 2126 C C . PRO A 1 280 ? -26.844 22.337 35.015 1.00 67.69 280 PRO A C 1
ATOM 2128 O O . PRO A 1 280 ? -26.583 22.635 33.847 1.00 67.69 280 PRO A O 1
ATOM 2131 N N . ALA A 1 281 ? -28.097 22.238 35.462 1.00 66.25 281 ALA A N 1
ATOM 2132 C CA . ALA A 1 281 ? -29.276 22.425 34.609 1.00 66.25 281 ALA A CA 1
ATOM 2133 C C . ALA A 1 281 ? -29.251 23.757 33.826 1.00 66.25 281 ALA A C 1
ATOM 2135 O O . ALA A 1 281 ? -29.746 23.825 32.708 1.00 66.25 281 ALA A O 1
ATOM 2136 N N . ALA A 1 282 ? -28.596 24.790 34.370 1.00 62.44 282 ALA A N 1
ATOM 2137 C CA . ALA A 1 282 ? -28.433 26.102 33.742 1.00 62.44 282 ALA A CA 1
ATOM 2138 C C . ALA A 1 282 ? -27.551 26.118 32.471 1.00 62.44 282 ALA A C 1
ATOM 2140 O O . ALA A 1 282 ? -27.642 27.060 31.690 1.00 62.44 282 ALA A O 1
ATOM 2141 N N . LEU A 1 283 ? -26.696 25.109 32.253 1.00 60.78 283 LEU A N 1
ATOM 2142 C CA . LEU A 1 283 ? -25.826 25.000 31.068 1.00 60.78 283 LEU A CA 1
ATOM 2143 C C . LEU A 1 283 ? -26.391 24.069 29.984 1.00 60.78 283 LEU A C 1
ATOM 2145 O O . LEU A 1 283 ? -25.807 23.949 28.905 1.00 60.78 283 LEU A O 1
ATOM 2149 N N . GLN A 1 284 ? -27.521 23.408 30.242 1.00 61.97 284 GLN A N 1
ATOM 2150 C CA . GLN A 1 284 ? -28.177 22.572 29.246 1.00 61.97 284 GLN A CA 1
ATOM 2151 C C . GLN A 1 284 ? -28.901 23.481 28.246 1.00 61.97 284 GLN A C 1
ATOM 2153 O O . GLN A 1 284 ? -29.886 24.133 28.587 1.00 61.97 284 GLN A O 1
ATOM 2158 N N . ARG A 1 285 ? -28.405 23.558 27.002 1.00 55.34 285 ARG A N 1
ATOM 2159 C CA . ARG A 1 285 ? -29.129 24.243 25.922 1.00 55.34 285 ARG A CA 1
ATOM 2160 C C . ARG A 1 285 ? -30.461 23.529 25.742 1.00 55.34 285 ARG A C 1
ATOM 2162 O O . ARG A 1 285 ? -30.479 22.346 25.403 1.00 55.34 285 ARG A O 1
ATOM 2169 N N . SER A 1 286 ? -31.557 24.245 25.971 1.00 54.00 286 SER A N 1
ATOM 2170 C CA . SER A 1 286 ? -32.903 23.763 25.691 1.00 54.00 286 SER A CA 1
ATOM 2171 C C . SER A 1 286 ? -32.970 23.345 24.223 1.00 54.00 286 SER A C 1
ATOM 2173 O O . SER A 1 286 ? -32.965 24.190 23.328 1.00 54.00 286 SER A O 1
ATOM 2175 N N . SER A 1 287 ? -32.984 22.038 23.986 1.00 52.31 287 SER A N 1
ATOM 2176 C CA . SER A 1 287 ? -33.287 21.456 22.682 1.00 52.31 287 SER A CA 1
ATOM 2177 C C . SER A 1 287 ? -34.806 21.502 22.552 1.00 52.31 287 SER A C 1
ATOM 2179 O O . SER A 1 287 ? -35.492 20.530 22.850 1.00 52.31 287 SER A O 1
ATOM 2181 N N . ALA A 1 288 ? -35.336 22.693 22.276 1.00 38.19 288 ALA A N 1
ATOM 2182 C CA . ALA A 1 288 ? -36.730 22.849 21.891 1.00 38.19 288 ALA A CA 1
ATOM 2183 C C . ALA A 1 288 ? -36.864 22.475 20.399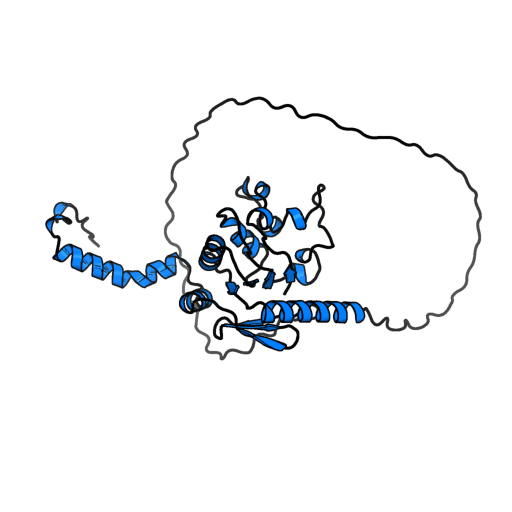 1.00 38.19 288 ALA A C 1
ATOM 2185 O O . ALA A 1 288 ? -35.924 22.751 19.647 1.00 38.19 288 ALA A O 1
ATOM 2186 N N . PRO A 1 289 ? -37.965 21.805 20.017 1.00 50.19 289 PRO A N 1
ATOM 2187 C CA . PRO A 1 289 ? -38.140 21.148 18.720 1.00 50.19 289 PRO A CA 1
ATOM 2188 C C . PRO A 1 289 ? -38.224 22.108 17.531 1.00 50.19 289 PRO A C 1
ATOM 2190 O O . PRO A 1 289 ? -38.679 23.260 17.722 1.00 50.19 289 PRO A O 1
#

Secondary structure (DSSP, 8-state):
-EEE--S--BHHHHS-GGGGS-TT--HHHHTTHHHHB-TTS-B-TTSGGGSTTGGG-SEEEE-SSBTBSS--THHHHHHHHHT--EEEES-B-HHHHHHHHHTT-EEEE--HHHHHHHHHHHHHHHHHHHHT----PPPP-PPP-------------------------------------------------PPP----------PPP---TTS---EEETTTTEEE-TTS-EEE-B--HHHHHHHHHT--HHHHHHHTHHHHHHHHHHHHHH-TTTS-GGGS-----